Protein AF-K2KV65-F1 (afdb_monomer)

InterPro domains:
  IPR021907 Protein of unknown function DUF3519 [PF12033] (73-184)

Nearest PDB structures (foldseek):
  3akn-assembly1_A  TM=7.491E-01  e=4.576E+00  Rattus norvegicus
  5w5y-assembly1_O  TM=6.750E-01  e=2.952E+00  Saccharomyces cerevisiae S288C
  1dc9-assembly1_A  TM=7.360E-01  e=5.521E+00  Rattus norvegicus
  5w66-assembly1_O  TM=6.631E-01  e=3.562E+00  Saccharomyces cerevisiae S288C
  8th5-assembly5_J-2  TM=5.566E-01  e=2.605E+00  Homo sapiens

Mean predicted aligned error: 14.41 Å

Foldseek 3Di:
DDKAFDEPVVLVVCVPVQAPCSVGAIEDEDPVQVVVACQDAAPPHPLVVVPFHHDDPVNVVCVSVQQNPFPDKFWAQEQVRFIKIWGWHDDDQKIKIWIFTDDSNRYTYTRYIGIDGGDPCPDPVNVLRVQATPPDPHPDHDYHPDPPSDDPDPDDDDDDDDPDPPDDDDDDDDDDDDDDPDDPVVVVVVVVVVVVVVVVVVVD

Organism: NCBI:txid1145115

Structure (mmCIF, N/CA/C/O backbone):
data_AF-K2KV65-F1
#
_entry.id   AF-K2KV65-F1
#
loop_
_atom_site.group_PDB
_atom_site.id
_atom_site.type_symbol
_atom_site.label_atom_id
_atom_site.label_alt_id
_atom_site.label_comp_id
_atom_site.label_asym_id
_atom_site.label_entity_id
_atom_site.label_seq_id
_atom_site.pdbx_PDB_ins_code
_atom_site.Cartn_x
_atom_site.Cartn_y
_atom_site.Cartn_z
_atom_site.occupancy
_atom_site.B_iso_or_equiv
_atom_site.auth_seq_id
_atom_site.auth_comp_id
_atom_site.auth_asym_id
_atom_site.auth_atom_id
_atom_site.pdbx_PDB_model_num
ATOM 1 N N . MET A 1 1 ? 10.061 -12.958 5.416 1.00 85.06 1 MET A N 1
ATOM 2 C CA . MET A 1 1 ? 9.774 -12.205 4.180 1.00 85.06 1 MET A CA 1
ATOM 3 C C . MET A 1 1 ? 8.998 -13.120 3.256 1.00 85.06 1 MET A C 1
ATOM 5 O O . MET A 1 1 ? 9.444 -14.241 3.043 1.00 85.06 1 MET A O 1
ATOM 9 N N . ILE A 1 2 ? 7.843 -12.671 2.780 1.00 92.75 2 ILE A N 1
ATOM 10 C CA . ILE A 1 2 ? 7.021 -13.351 1.775 1.00 92.75 2 ILE A CA 1
ATOM 11 C C . ILE A 1 2 ? 7.313 -12.696 0.423 1.00 92.75 2 ILE A C 1
ATOM 13 O O . ILE A 1 2 ? 7.540 -11.486 0.364 1.00 92.75 2 ILE A O 1
ATOM 17 N N . ILE A 1 3 ? 7.360 -13.498 -0.640 1.00 93.25 3 ILE A N 1
ATOM 18 C CA . ILE A 1 3 ? 7.612 -13.040 -2.007 1.00 93.25 3 ILE A CA 1
ATOM 19 C C . ILE A 1 3 ? 6.570 -13.665 -2.925 1.00 93.25 3 ILE A C 1
ATOM 21 O O . ILE A 1 3 ? 6.384 -14.880 -2.918 1.00 93.25 3 ILE A O 1
ATOM 25 N N . GLU A 1 4 ? 5.948 -12.837 -3.753 1.00 92.62 4 GLU A N 1
ATOM 26 C CA . GLU A 1 4 ? 4.955 -13.239 -4.745 1.00 92.62 4 GLU A CA 1
ATOM 27 C C . GLU A 1 4 ? 5.231 -12.563 -6.091 1.00 92.62 4 GLU A C 1
ATOM 29 O O . GLU A 1 4 ? 6.034 -11.635 -6.189 1.00 92.62 4 GLU A O 1
ATOM 34 N N . LYS A 1 5 ? 4.569 -13.014 -7.159 1.00 93.31 5 LYS A N 1
ATOM 35 C CA . LYS A 1 5 ? 4.662 -12.351 -8.466 1.00 93.31 5 LYS A CA 1
ATOM 36 C C . LYS A 1 5 ? 3.814 -11.073 -8.473 1.00 93.31 5 LYS A C 1
ATOM 38 O O . LYS A 1 5 ? 2.701 -11.063 -7.940 1.00 93.31 5 LYS A O 1
ATOM 43 N N . ALA A 1 6 ? 4.316 -10.010 -9.104 1.00 92.31 6 ALA A N 1
ATOM 44 C CA . ALA A 1 6 ? 3.504 -8.826 -9.379 1.00 92.31 6 ALA A CA 1
ATOM 45 C C . ALA A 1 6 ? 2.298 -9.183 -10.269 1.00 92.31 6 ALA A C 1
ATOM 47 O O . ALA A 1 6 ? 2.351 -10.090 -11.103 1.00 92.31 6 ALA A O 1
ATOM 48 N N . SER A 1 7 ? 1.189 -8.482 -10.068 1.00 88.31 7 SER A N 1
ATOM 49 C CA . SER A 1 7 ? -0.063 -8.706 -10.785 1.00 88.31 7 SER A CA 1
ATOM 50 C C . SER A 1 7 ? -0.057 -8.042 -12.154 1.00 88.31 7 SER A C 1
ATOM 52 O O . SER A 1 7 ? 0.640 -7.055 -12.365 1.00 88.31 7 SER A O 1
ATOM 54 N N . HIS A 1 8 ? -0.888 -8.532 -13.076 1.00 86.50 8 HIS A N 1
ATOM 55 C CA . HIS A 1 8 ? -1.000 -7.945 -14.416 1.00 86.50 8 HIS A CA 1
ATOM 56 C C . HIS A 1 8 ? -1.343 -6.445 -14.381 1.00 86.50 8 HIS A C 1
ATOM 58 O O . HIS A 1 8 ? -0.712 -5.675 -15.096 1.00 86.50 8 HIS A O 1
ATOM 64 N N . LYS A 1 9 ? -2.242 -6.015 -13.480 1.00 86.12 9 LYS A N 1
ATOM 65 C CA . LYS A 1 9 ? -2.578 -4.590 -13.296 1.00 86.12 9 LYS A CA 1
ATOM 66 C C . LYS A 1 9 ? -1.379 -3.740 -12.871 1.00 86.12 9 LYS A C 1
ATOM 68 O O . LYS A 1 9 ? -1.264 -2.592 -13.279 1.00 86.12 9 LYS A O 1
ATOM 73 N N . GLU A 1 10 ? -0.497 -4.282 -12.033 1.00 89.19 10 GLU A N 1
ATOM 74 C CA . GLU A 1 10 ? 0.736 -3.582 -11.660 1.00 89.19 10 GLU A CA 1
ATOM 75 C C . GLU A 1 10 ? 1.703 -3.531 -12.842 1.00 89.19 10 GLU A C 1
ATOM 77 O O . GLU A 1 10 ? 2.277 -2.481 -13.103 1.00 89.19 10 GLU A O 1
ATOM 82 N N . LEU A 1 11 ? 1.860 -4.631 -13.585 1.00 87.69 11 LEU A N 1
ATOM 83 C CA . LEU A 1 11 ? 2.777 -4.700 -14.727 1.00 87.69 11 LEU A CA 1
ATOM 84 C C . LEU A 1 11 ? 2.441 -3.664 -15.813 1.00 87.69 11 LEU A C 1
ATOM 86 O O . LEU A 1 11 ? 3.356 -3.039 -16.343 1.00 87.69 11 LEU A O 1
ATOM 90 N N . GLU A 1 12 ? 1.156 -3.428 -16.094 1.00 85.19 12 GLU A N 1
ATOM 91 C CA . GLU A 1 12 ? 0.704 -2.404 -17.052 1.00 85.19 12 GLU A CA 1
ATOM 92 C C . GLU A 1 12 ? 1.188 -0.991 -16.686 1.00 85.19 12 GLU A C 1
ATOM 94 O O . GLU A 1 12 ? 1.558 -0.210 -17.559 1.00 85.19 12 GLU A O 1
ATOM 99 N N . LEU A 1 13 ? 1.249 -0.671 -15.390 1.00 83.69 13 LEU A N 1
ATOM 100 C CA . LEU A 1 13 ? 1.693 0.634 -14.883 1.00 83.69 13 LEU A CA 1
ATOM 101 C C . LEU A 1 13 ? 3.217 0.777 -14.799 1.00 83.69 13 LEU A C 1
ATOM 103 O O . LEU A 1 13 ? 3.734 1.872 -14.567 1.00 83.69 13 LEU A O 1
ATOM 107 N N . LEU A 1 14 ? 3.934 -0.334 -14.940 1.00 85.38 14 LEU A N 1
ATOM 108 C CA . LEU A 1 14 ? 5.361 -0.451 -14.667 1.00 85.38 14 LEU A CA 1
ATOM 109 C C . LEU A 1 14 ? 6.210 -0.627 -15.930 1.00 85.38 14 LEU A C 1
ATOM 111 O O . LEU A 1 14 ? 7.425 -0.793 -15.812 1.00 85.38 14 LEU A O 1
ATOM 115 N N . ALA A 1 15 ? 5.603 -0.555 -17.120 1.00 80.81 15 ALA A N 1
ATOM 116 C CA . ALA A 1 15 ? 6.302 -0.692 -18.399 1.00 80.81 15 ALA A CA 1
ATOM 117 C C . ALA A 1 15 ? 7.534 0.233 -18.501 1.00 80.81 15 ALA A C 1
ATOM 119 O O . ALA A 1 15 ? 8.606 -0.212 -18.905 1.00 80.81 15 ALA A O 1
ATOM 120 N N . ASP A 1 16 ? 7.412 1.470 -18.005 1.00 81.88 16 ASP A N 1
ATOM 121 C CA . ASP A 1 16 ? 8.469 2.493 -18.029 1.00 81.88 16 ASP A CA 1
ATOM 122 C C . ASP A 1 16 ? 9.158 2.695 -16.660 1.00 81.88 16 ASP A C 1
ATOM 124 O O . ASP A 1 16 ? 9.670 3.774 -16.346 1.00 81.88 16 ASP A O 1
ATOM 128 N N . ALA A 1 17 ? 9.135 1.683 -15.783 1.00 81.75 17 ALA A N 1
ATOM 129 C CA . ALA A 1 17 ? 9.751 1.742 -14.448 1.00 81.75 17 ALA A CA 1
ATOM 130 C C . ALA A 1 17 ? 11.242 1.341 -14.422 1.00 81.75 17 ALA A C 1
ATOM 132 O O . ALA A 1 17 ? 11.859 1.283 -13.357 1.00 81.75 17 ALA A O 1
ATOM 133 N N . ASN A 1 18 ? 11.847 1.089 -15.590 1.00 85.25 18 ASN A N 1
ATOM 134 C CA . ASN A 1 18 ? 13.275 0.788 -15.777 1.00 85.25 18 ASN A CA 1
ATOM 135 C C . ASN A 1 18 ? 13.809 -0.313 -14.842 1.00 85.25 18 ASN A C 1
ATOM 137 O O . ASN A 1 18 ? 14.893 -0.207 -14.258 1.00 85.25 18 ASN A O 1
ATOM 141 N N . PHE A 1 19 ? 13.026 -1.377 -14.693 1.00 87.00 19 PHE A N 1
ATOM 142 C CA . PHE A 1 19 ? 13.421 -2.581 -13.977 1.00 87.00 19 PHE A CA 1
ATOM 143 C C . PHE A 1 19 ? 14.579 -3.301 -14.676 1.00 87.00 19 PHE A C 1
ATOM 145 O O . PHE A 1 19 ? 14.670 -3.318 -15.901 1.00 87.00 19 PHE A O 1
ATOM 152 N N . LYS A 1 20 ? 15.458 -3.939 -13.894 1.00 84.31 20 LYS A N 1
ATOM 153 C CA . LYS A 1 20 ? 16.572 -4.739 -14.429 1.00 84.31 20 LYS A CA 1
ATOM 154 C C . LYS A 1 20 ? 16.086 -5.941 -15.260 1.00 84.31 20 LYS A C 1
ATOM 156 O O . LYS A 1 20 ? 16.738 -6.308 -16.229 1.00 84.31 20 LYS A O 1
ATOM 161 N N . HIS A 1 21 ? 14.978 -6.551 -14.840 1.00 85.81 21 HIS A N 1
ATOM 162 C CA . HIS A 1 21 ? 14.301 -7.694 -15.460 1.00 85.81 21 HIS A CA 1
ATOM 163 C C . HIS A 1 21 ? 12.778 -7.458 -15.385 1.00 85.81 21 HIS A C 1
ATOM 165 O O . HIS A 1 21 ? 12.134 -7.934 -14.442 1.00 85.81 21 HIS A O 1
ATOM 171 N N . PRO A 1 22 ? 12.202 -6.658 -16.303 1.00 83.69 22 PRO A N 1
ATOM 172 C CA . PRO A 1 22 ? 10.787 -6.270 -16.266 1.00 83.69 22 PRO A CA 1
ATOM 173 C C . PRO A 1 22 ? 9.819 -7.459 -16.387 1.00 83.69 22 PRO A C 1
ATOM 175 O O . PRO A 1 22 ? 8.675 -7.378 -15.951 1.00 83.69 22 PRO A O 1
ATOM 178 N N . GLU A 1 23 ? 10.277 -8.593 -16.912 1.00 84.94 23 GLU A N 1
ATOM 179 C CA . GLU A 1 23 ? 9.512 -9.834 -17.018 1.00 84.94 23 GLU A CA 1
ATOM 180 C C . GLU A 1 23 ? 9.366 -10.590 -15.681 1.00 84.94 23 GLU A C 1
ATOM 182 O O . GLU A 1 23 ? 8.496 -11.452 -15.543 1.00 84.94 23 GLU A O 1
ATOM 187 N N . ASN A 1 24 ? 10.188 -10.246 -14.680 1.00 89.12 24 ASN A N 1
ATOM 188 C CA . ASN A 1 24 ? 10.322 -10.959 -13.406 1.00 89.12 24 ASN A CA 1
ATOM 189 C C . ASN A 1 24 ? 10.197 -10.022 -12.191 1.00 89.12 24 ASN A C 1
ATOM 191 O O . ASN A 1 24 ? 11.023 -10.051 -11.274 1.00 89.12 24 ASN A O 1
ATOM 195 N N . ILE A 1 25 ? 9.158 -9.186 -12.174 1.00 93.38 25 ILE A N 1
ATOM 196 C CA . ILE A 1 25 ? 8.866 -8.295 -11.045 1.00 93.38 25 ILE A CA 1
ATOM 197 C C . ILE A 1 25 ? 8.167 -9.081 -9.926 1.00 93.38 25 ILE A C 1
ATOM 199 O O . ILE A 1 25 ? 7.157 -9.761 -10.145 1.00 93.38 25 ILE A O 1
ATOM 203 N N . ARG A 1 26 ? 8.703 -8.974 -8.708 1.00 95.25 26 ARG A N 1
ATOM 204 C CA . ARG A 1 26 ? 8.179 -9.616 -7.496 1.00 95.25 26 ARG A CA 1
ATOM 205 C C . ARG A 1 26 ? 7.597 -8.589 -6.534 1.00 95.25 26 ARG A C 1
ATOM 207 O O . ARG A 1 26 ? 8.178 -7.527 -6.355 1.00 95.25 26 ARG A O 1
ATOM 214 N N . ALA A 1 27 ? 6.497 -8.921 -5.879 1.00 95.88 27 ALA A N 1
ATOM 215 C CA . ALA A 1 27 ? 6.014 -8.202 -4.711 1.00 95.88 27 ALA A CA 1
ATOM 216 C C . ALA A 1 27 ? 6.605 -8.839 -3.448 1.00 95.88 27 ALA A C 1
ATOM 218 O O . ALA A 1 27 ? 6.695 -10.066 -3.365 1.00 95.88 27 ALA A O 1
ATOM 219 N N . SER A 1 28 ? 7.020 -8.029 -2.478 1.00 96.62 28 SER A N 1
ATOM 220 C CA . SER A 1 28 ? 7.578 -8.511 -1.216 1.00 96.62 28 SER A CA 1
ATOM 221 C C . SER A 1 28 ? 6.871 -7.912 -0.005 1.00 96.62 28 SER A C 1
ATOM 223 O O . SER A 1 28 ? 6.451 -6.754 0.007 1.00 96.62 28 SER A O 1
ATOM 225 N N . LEU A 1 29 ? 6.742 -8.747 1.024 1.00 96.88 29 LEU A N 1
ATOM 226 C CA . LEU A 1 29 ? 6.236 -8.395 2.342 1.00 96.88 29 LEU A CA 1
ATOM 227 C C . LEU A 1 29 ? 7.282 -8.800 3.380 1.00 96.88 29 LEU A C 1
ATOM 229 O O . LEU A 1 29 ? 7.534 -9.991 3.610 1.00 96.88 29 LEU A O 1
ATOM 233 N N . ASP A 1 30 ? 7.916 -7.813 4.000 1.00 95.19 30 ASP A N 1
ATOM 234 C CA . ASP A 1 30 ? 8.906 -8.021 5.048 1.00 95.19 30 ASP A CA 1
ATOM 235 C C . ASP A 1 30 ? 8.344 -7.730 6.449 1.00 95.19 30 ASP A C 1
ATOM 237 O O . ASP A 1 30 ? 7.216 -7.276 6.639 1.00 95.19 30 ASP A O 1
ATOM 241 N N . HIS A 1 31 ? 9.139 -8.082 7.456 1.00 96.12 31 HIS A N 1
ATOM 242 C CA . HIS A 1 31 ? 8.774 -7.894 8.854 1.00 96.12 31 HIS A CA 1
ATOM 243 C C . HIS A 1 31 ? 8.723 -6.415 9.265 1.00 96.12 31 HIS A C 1
ATOM 245 O O . HIS A 1 31 ? 7.917 -6.062 10.127 1.00 96.12 31 HIS A O 1
ATOM 251 N N . ASP A 1 32 ? 9.527 -5.557 8.634 1.00 95.81 32 ASP A N 1
ATOM 252 C CA . ASP A 1 32 ? 9.583 -4.125 8.925 1.00 95.81 32 ASP A CA 1
ATOM 253 C C . ASP A 1 32 ? 8.302 -3.420 8.469 1.00 95.81 32 ASP A C 1
ATOM 255 O O . ASP A 1 32 ? 7.742 -2.610 9.210 1.00 95.81 32 ASP A O 1
ATOM 259 N N . ALA A 1 33 ? 7.775 -3.785 7.300 1.00 95.56 33 ALA A N 1
ATOM 260 C CA . ALA A 1 33 ? 6.495 -3.321 6.784 1.00 95.56 33 ALA A CA 1
ATOM 261 C C . ALA A 1 33 ? 5.341 -3.747 7.697 1.00 95.56 33 ALA A C 1
ATOM 263 O O . ALA A 1 33 ? 4.511 -2.920 8.075 1.00 95.56 33 ALA A O 1
ATOM 264 N N . ILE A 1 34 ? 5.312 -5.016 8.123 1.00 97.19 34 ILE A N 1
ATOM 265 C CA . ILE A 1 34 ? 4.300 -5.518 9.067 1.00 97.19 34 ILE A CA 1
ATOM 266 C C . ILE A 1 34 ? 4.369 -4.729 10.381 1.00 97.19 34 ILE A C 1
ATOM 268 O O . ILE A 1 34 ? 3.347 -4.240 10.866 1.00 97.19 34 ILE A O 1
ATOM 272 N N . ALA A 1 35 ? 5.567 -4.556 10.943 1.00 97.75 35 ALA A N 1
ATOM 273 C CA . ALA A 1 35 ? 5.766 -3.802 12.174 1.00 97.75 35 ALA A CA 1
ATOM 274 C C . ALA A 1 35 ? 5.346 -2.333 12.019 1.00 97.75 35 ALA A C 1
ATOM 276 O O . ALA A 1 35 ? 4.684 -1.789 12.905 1.00 97.75 35 ALA A O 1
ATOM 277 N N . HIS A 1 36 ? 5.678 -1.696 10.893 1.00 97.00 36 HIS A N 1
ATOM 278 C CA . HIS A 1 36 ? 5.272 -0.330 10.578 1.00 97.00 36 HIS A CA 1
ATOM 279 C C . HIS A 1 36 ? 3.748 -0.193 10.539 1.00 97.00 36 HIS A C 1
ATOM 281 O O . HIS A 1 36 ? 3.186 0.654 11.241 1.00 97.00 36 HIS A O 1
ATOM 287 N N . ILE A 1 37 ? 3.080 -1.055 9.770 1.00 97.69 37 ILE A N 1
ATOM 288 C CA . ILE A 1 37 ? 1.626 -1.055 9.602 1.00 97.69 37 ILE A CA 1
ATOM 289 C C . ILE A 1 37 ? 0.940 -1.252 10.950 1.00 97.69 37 ILE A C 1
ATOM 291 O O . ILE A 1 37 ? 0.084 -0.457 11.322 1.00 97.69 37 ILE A O 1
ATOM 295 N N . LEU A 1 38 ? 1.346 -2.250 11.735 1.00 97.88 38 LEU A N 1
ATOM 296 C CA . LEU A 1 38 ? 0.722 -2.518 13.032 1.00 97.88 38 LEU A CA 1
ATOM 297 C C . LEU A 1 38 ? 0.990 -1.406 14.051 1.00 97.88 38 LEU A C 1
ATOM 299 O O . LEU A 1 38 ? 0.102 -1.049 14.824 1.00 97.88 38 LEU A O 1
ATOM 303 N N . LYS A 1 39 ? 2.186 -0.808 14.035 1.00 97.38 39 LYS A N 1
ATOM 304 C CA . LYS A 1 39 ? 2.535 0.311 14.920 1.00 97.38 39 LYS A CA 1
ATOM 305 C C . LYS A 1 39 ? 1.709 1.563 14.625 1.00 97.38 39 LYS A C 1
ATOM 307 O O . LYS A 1 39 ? 1.392 2.307 15.553 1.00 97.38 39 LYS A O 1
ATOM 312 N N . ARG A 1 40 ? 1.397 1.831 13.353 1.00 95.81 40 ARG A N 1
ATOM 313 C CA . ARG A 1 40 ? 0.717 3.063 12.915 1.00 95.81 40 ARG A CA 1
ATOM 314 C C . ARG A 1 40 ? -0.789 2.882 12.782 1.00 95.81 40 ARG A C 1
ATOM 316 O O . ARG A 1 40 ? -1.529 3.722 13.274 1.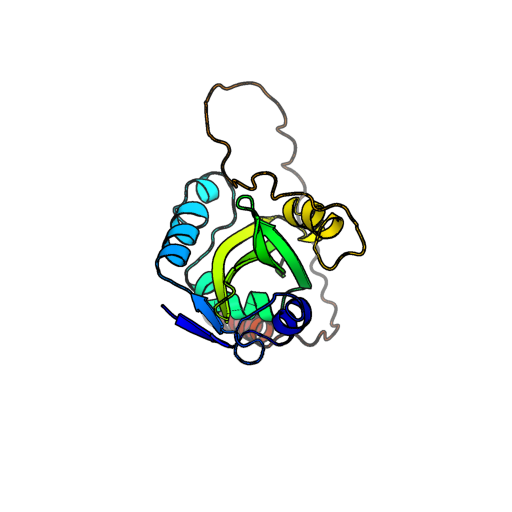00 95.81 40 ARG A O 1
ATOM 323 N N . HIS A 1 41 ? -1.234 1.759 12.239 1.00 97.12 41 HIS A N 1
ATOM 324 C CA . HIS A 1 41 ? -2.624 1.503 11.859 1.00 97.12 41 HIS A CA 1
ATOM 325 C C . HIS A 1 41 ? -3.207 0.237 12.501 1.00 97.12 41 HIS A C 1
ATOM 327 O O . HIS A 1 41 ? -4.372 -0.065 12.284 1.00 97.12 41 HIS A O 1
ATOM 333 N N . GLY A 1 42 ? -2.436 -0.521 13.287 1.00 97.50 42 GLY A N 1
ATOM 334 C CA . GLY A 1 42 ? -2.936 -1.710 13.980 1.00 97.50 42 GLY A CA 1
ATOM 335 C C . GLY A 1 42 ? -3.947 -1.390 15.083 1.00 97.50 42 GLY A C 1
ATOM 336 O O . GLY A 1 42 ? -3.982 -0.276 15.593 1.00 97.50 42 GLY A O 1
ATOM 337 N N . VAL A 1 43 ? -4.714 -2.392 15.525 1.00 96.62 43 VAL A N 1
ATOM 338 C CA . VAL A 1 43 ? -5.766 -2.262 16.566 1.00 96.62 43 VAL A CA 1
ATOM 339 C C . VAL A 1 43 ? -5.338 -1.516 17.841 1.00 96.62 43 VAL A C 1
ATOM 341 O O . VAL A 1 43 ? -6.158 -0.863 18.476 1.00 96.62 43 VAL A O 1
ATOM 344 N N . ASN A 1 44 ? -4.053 -1.581 18.202 1.00 95.75 44 ASN A N 1
ATOM 345 C CA . ASN A 1 44 ? -3.498 -0.953 19.405 1.00 95.75 44 ASN A CA 1
ATOM 346 C C . ASN A 1 44 ? -2.765 0.374 19.131 1.00 95.75 44 ASN A C 1
ATOM 348 O O . ASN A 1 44 ? -2.169 0.945 20.053 1.00 95.75 44 ASN A O 1
ATOM 352 N N . SER A 1 45 ? -2.756 0.850 17.885 1.00 96.31 45 SER A N 1
ATOM 353 C CA . SER A 1 45 ? -2.007 2.037 17.485 1.00 96.31 45 SER A CA 1
ATOM 354 C C . SER A 1 45 ? -2.607 3.318 18.059 1.00 96.31 45 SER A C 1
ATOM 356 O O . SER A 1 45 ? -3.786 3.398 18.409 1.00 96.31 45 SER A O 1
ATOM 358 N N . VAL A 1 46 ? -1.778 4.359 18.141 1.00 94.56 46 VAL A N 1
ATOM 359 C CA . VAL A 1 46 ? -2.237 5.693 18.552 1.00 94.56 46 VAL A CA 1
ATOM 360 C C . VAL A 1 46 ? -3.250 6.255 17.555 1.00 94.56 46 VAL A C 1
ATOM 362 O O . VAL A 1 46 ? -4.214 6.886 17.969 1.00 94.56 46 VAL A O 1
ATOM 365 N N . ASN A 1 47 ? -3.088 5.990 16.259 1.00 92.62 47 ASN A N 1
ATOM 366 C CA . ASN A 1 47 ? -4.016 6.510 15.263 1.00 92.62 47 ASN A CA 1
ATOM 367 C C . ASN A 1 47 ? -5.411 5.894 15.384 1.00 92.62 47 ASN A C 1
ATOM 369 O O . ASN A 1 47 ? -6.404 6.605 15.266 1.00 92.62 47 ASN A O 1
ATOM 373 N N . VAL A 1 48 ? -5.494 4.590 15.663 1.00 94.06 48 VAL A N 1
ATOM 374 C CA . VAL A 1 48 ? -6.780 3.915 15.880 1.00 94.06 48 VAL A CA 1
ATOM 375 C C . VAL A 1 48 ? -7.456 4.458 17.137 1.00 94.06 48 VAL A C 1
ATOM 377 O O . VAL A 1 48 ? -8.650 4.741 17.121 1.00 94.06 48 VAL A O 1
ATOM 380 N N . LYS A 1 49 ? -6.684 4.734 18.197 1.00 94.75 49 LYS A N 1
ATOM 381 C CA . LYS A 1 49 ? -7.194 5.447 19.385 1.00 94.75 49 LYS A CA 1
ATOM 382 C C . LYS A 1 49 ? -7.706 6.857 19.063 1.00 94.75 49 LYS A C 1
ATOM 384 O O . LYS A 1 49 ? -8.566 7.356 19.778 1.00 94.75 49 LYS A O 1
ATOM 389 N N . ASN A 1 50 ? -7.210 7.467 17.987 1.00 93.75 50 ASN A N 1
ATOM 390 C CA . ASN A 1 50 ? -7.628 8.778 17.493 1.00 93.75 50 ASN A CA 1
ATOM 391 C C . ASN A 1 50 ? -8.715 8.704 16.398 1.00 93.75 50 ASN A C 1
ATOM 393 O O . ASN A 1 50 ? -9.032 9.730 15.801 1.00 93.75 50 ASN A O 1
ATOM 397 N N . GLY A 1 51 ? -9.294 7.526 16.132 1.00 90.69 51 GLY A N 1
ATOM 398 C CA . GLY A 1 51 ? -10.440 7.363 15.231 1.00 90.69 51 GLY A CA 1
ATOM 399 C C . GLY A 1 51 ? -10.132 6.824 13.829 1.00 90.69 51 GLY A C 1
ATOM 400 O O . GLY A 1 51 ? -11.041 6.776 12.999 1.00 90.69 51 GLY A O 1
ATOM 401 N N . GLU A 1 52 ? -8.897 6.397 13.535 1.00 92.38 52 GLU A N 1
ATOM 402 C CA . GLU A 1 52 ? -8.631 5.615 12.316 1.00 92.38 52 GLU A CA 1
ATOM 403 C C . GLU A 1 52 ? -9.242 4.206 12.404 1.00 92.38 52 GLU A C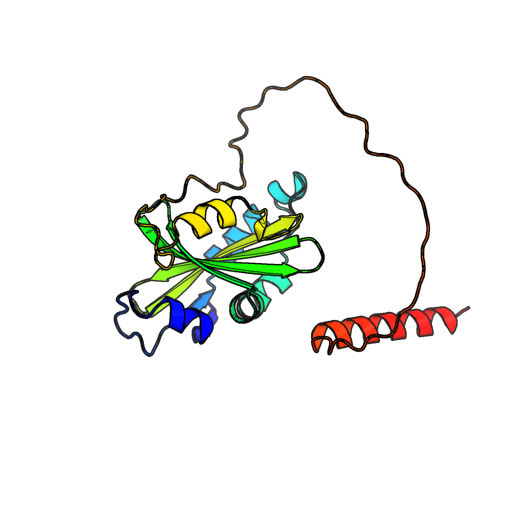 1
ATOM 405 O O . GLU A 1 52 ? -9.331 3.604 13.476 1.00 92.38 52 GLU A O 1
ATOM 410 N N . ILE A 1 53 ? -9.618 3.644 11.251 1.00 94.88 53 ILE A N 1
ATOM 411 C CA . ILE A 1 53 ? -10.055 2.247 11.172 1.00 94.88 53 ILE A CA 1
ATOM 412 C C . ILE A 1 53 ? -8.816 1.344 11.284 1.00 94.88 53 ILE A C 1
ATOM 414 O O . ILE A 1 53 ? -7.850 1.547 10.540 1.00 94.88 53 ILE A O 1
ATOM 418 N N . PRO A 1 54 ? -8.833 0.314 12.147 1.00 97.31 54 PRO A N 1
ATOM 419 C CA . PRO A 1 54 ? -7.683 -0.553 12.323 1.00 97.31 54 PRO A CA 1
ATOM 420 C C . PRO A 1 54 ? -7.406 -1.455 11.116 1.00 97.31 54 PRO A C 1
ATOM 422 O O . PRO A 1 54 ? -8.306 -1.971 10.444 1.00 97.31 54 PRO A O 1
ATOM 425 N N . ILE A 1 55 ? -6.119 -1.711 10.917 1.00 97.94 55 ILE A N 1
ATOM 426 C CA . ILE A 1 55 ? -5.567 -2.791 10.110 1.00 97.94 55 ILE A CA 1
ATOM 427 C C . ILE A 1 55 ? -5.298 -3.994 11.012 1.00 97.94 55 ILE A C 1
ATOM 429 O O . ILE A 1 55 ? -4.687 -3.893 12.077 1.00 97.94 55 ILE A O 1
ATOM 433 N N . THR A 1 56 ? -5.762 -5.155 10.577 1.00 97.44 56 THR A N 1
ATOM 434 C CA . THR A 1 56 ? -5.567 -6.439 11.248 1.00 97.44 56 THR A CA 1
ATOM 435 C C . THR A 1 56 ? -4.509 -7.275 10.530 1.00 97.44 56 THR A C 1
ATOM 437 O O . THR A 1 56 ? -4.106 -6.974 9.407 1.00 97.44 56 THR A O 1
ATOM 440 N N . TYR A 1 57 ? -4.070 -8.370 11.153 1.00 96.88 57 TYR A N 1
ATOM 441 C CA . TYR A 1 57 ? -3.217 -9.348 10.469 1.00 96.88 57 TYR A CA 1
ATOM 442 C C . TYR A 1 57 ? -3.896 -9.960 9.239 1.00 96.88 57 TYR A C 1
ATOM 444 O O . TYR A 1 57 ? -3.213 -10.258 8.265 1.00 96.88 57 TYR A O 1
ATOM 452 N N . GLU A 1 58 ? -5.221 -10.118 9.267 1.00 96.62 58 GLU A N 1
ATOM 453 C CA . GLU A 1 58 ? -5.991 -10.622 8.129 1.00 96.62 58 GLU A CA 1
ATOM 454 C C . GLU A 1 58 ? -5.964 -9.636 6.957 1.00 96.62 58 GLU A C 1
ATOM 456 O O . GLU A 1 58 ? -5.747 -10.043 5.819 1.00 96.62 58 GLU A O 1
ATOM 461 N N . ASP A 1 59 ? -6.097 -8.336 7.222 1.00 97.00 59 ASP A N 1
ATOM 462 C CA . ASP A 1 59 ? -5.955 -7.309 6.186 1.00 97.00 59 ASP A CA 1
ATOM 463 C C . ASP A 1 59 ? -4.561 -7.363 5.538 1.00 97.00 59 ASP A C 1
ATOM 465 O O . ASP A 1 59 ? -4.448 -7.364 4.313 1.00 97.00 59 ASP A O 1
ATOM 469 N N . ILE A 1 60 ? -3.503 -7.463 6.356 1.00 96.88 60 ILE A N 1
ATOM 470 C CA . ILE A 1 60 ? -2.113 -7.552 5.881 1.00 96.88 60 ILE A CA 1
ATOM 471 C C . ILE A 1 60 ? -1.904 -8.827 5.064 1.00 96.88 60 ILE A C 1
ATOM 473 O O . ILE A 1 60 ? -1.310 -8.768 3.994 1.00 96.88 60 ILE A O 1
ATOM 477 N N . ALA A 1 61 ? -2.405 -9.974 5.528 1.00 95.81 61 ALA A N 1
ATOM 478 C CA . ALA A 1 61 ? -2.306 -11.235 4.795 1.00 95.81 61 ALA A CA 1
ATOM 479 C C . ALA A 1 61 ? -3.024 -11.172 3.435 1.00 95.81 61 ALA A C 1
ATOM 481 O O . ALA A 1 61 ? -2.580 -11.787 2.470 1.00 95.81 61 ALA A O 1
ATOM 482 N N . ASN A 1 62 ? -4.092 -10.378 3.337 1.00 96.12 62 ASN A N 1
ATOM 483 C CA . ASN A 1 62 ? -4.883 -10.204 2.123 1.00 96.12 62 ASN A CA 1
ATOM 484 C C . ASN A 1 62 ? -4.453 -9.002 1.260 1.00 96.12 62 ASN A C 1
ATOM 486 O O . ASN A 1 62 ? -5.136 -8.680 0.284 1.00 96.12 62 ASN A O 1
ATOM 490 N N . TYR A 1 63 ? -3.329 -8.336 1.548 1.00 96.62 63 TYR A N 1
ATOM 491 C CA . TYR A 1 63 ? -2.948 -7.108 0.833 1.00 96.62 63 TYR A CA 1
ATOM 492 C C . TYR A 1 63 ? -2.811 -7.309 -0.687 1.00 96.62 63 TYR A C 1
ATOM 494 O O . TYR A 1 63 ? -3.193 -6.436 -1.465 1.00 96.62 63 TYR A O 1
ATOM 502 N N . ARG A 1 64 ? -2.339 -8.479 -1.141 1.00 95.25 64 ARG A N 1
ATOM 503 C CA . ARG A 1 64 ? -2.257 -8.806 -2.574 1.00 95.25 64 ARG A CA 1
ATOM 504 C C . AR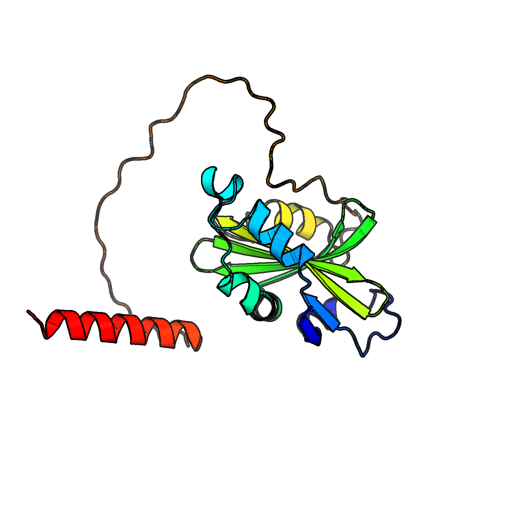G A 1 64 ? -3.628 -8.882 -3.230 1.00 95.25 64 ARG A C 1
ATOM 506 O O . ARG A 1 64 ? -3.788 -8.393 -4.344 1.00 95.25 64 ARG A O 1
ATOM 513 N N . TYR A 1 65 ? -4.633 -9.425 -2.539 1.00 94.94 65 TYR A N 1
ATOM 514 C CA . TYR A 1 65 ? -6.011 -9.409 -3.032 1.00 94.94 65 TYR A CA 1
ATOM 515 C C . TYR A 1 65 ? -6.509 -7.972 -3.210 1.00 94.94 65 TYR A C 1
ATOM 517 O O . TYR A 1 65 ? -7.104 -7.658 -4.242 1.00 94.94 65 TYR A O 1
ATOM 525 N N . ILE A 1 66 ? -6.221 -7.093 -2.247 1.00 94.94 66 ILE A N 1
ATOM 526 C CA . ILE A 1 66 ? -6.573 -5.671 -2.321 1.00 94.94 66 ILE A CA 1
ATOM 527 C C . ILE A 1 66 ? -5.931 -5.011 -3.542 1.00 94.94 66 ILE A C 1
ATOM 529 O O . ILE A 1 66 ? -6.635 -4.360 -4.310 1.00 94.94 66 ILE A O 1
ATOM 533 N N . VAL A 1 67 ? -4.631 -5.221 -3.766 1.00 95.06 67 VAL A N 1
ATOM 534 C CA . VAL A 1 67 ? -3.909 -4.652 -4.915 1.00 95.06 67 VAL A CA 1
ATOM 535 C C . VAL A 1 67 ? -4.456 -5.188 -6.242 1.00 95.06 67 VAL A C 1
ATOM 537 O O . VAL A 1 67 ? -4.793 -4.408 -7.131 1.00 95.06 67 VAL A O 1
ATOM 540 N N . ASN A 1 68 ? -4.634 -6.504 -6.369 1.00 93.31 68 ASN A N 1
ATOM 541 C CA . ASN A 1 68 ? -5.120 -7.139 -7.602 1.00 93.31 68 ASN A CA 1
ATOM 542 C C . ASN A 1 68 ? -6.540 -6.681 -7.971 1.00 93.31 68 ASN A C 1
ATOM 544 O O . ASN A 1 68 ? -6.892 -6.549 -9.147 1.00 93.31 68 ASN A O 1
ATOM 548 N N . ASN A 1 69 ? -7.365 -6.411 -6.962 1.00 93.88 69 ASN A N 1
ATOM 549 C CA . ASN A 1 69 ? -8.755 -6.011 -7.136 1.00 93.88 69 ASN A CA 1
ATOM 550 C C . ASN A 1 69 ? -8.977 -4.513 -6.934 1.00 93.88 69 ASN A C 1
ATOM 552 O O . ASN A 1 69 ? -10.131 -4.096 -6.864 1.00 93.88 69 ASN A O 1
ATOM 556 N N . ALA A 1 70 ? -7.911 -3.713 -6.863 1.00 94.69 70 ALA A N 1
ATOM 557 C CA . ALA A 1 70 ? -8.001 -2.278 -6.645 1.00 94.69 70 ALA A CA 1
ATOM 558 C C . ALA A 1 70 ? -8.859 -1.595 -7.719 1.00 94.69 70 ALA A C 1
ATOM 560 O O . ALA A 1 70 ? -8.833 -1.980 -8.897 1.00 94.69 70 ALA A O 1
ATOM 561 N N . ASP A 1 71 ? -9.604 -0.582 -7.280 1.00 94.56 71 ASP A N 1
ATOM 562 C CA . ASP A 1 71 ? -10.476 0.243 -8.120 1.00 94.56 71 ASP A CA 1
ATOM 563 C C . ASP A 1 71 ? -9.683 1.375 -8.791 1.00 94.56 71 ASP A C 1
ATOM 565 O O . ASP A 1 71 ? -10.075 1.882 -9.840 1.00 94.56 71 ASP A O 1
ATOM 569 N N . ALA A 1 72 ? -8.540 1.750 -8.210 1.00 92.25 72 ALA A N 1
ATOM 570 C CA . ALA A 1 72 ? -7.538 2.596 -8.841 1.00 92.25 72 ALA A CA 1
ATOM 571 C C . ALA A 1 72 ? -6.132 2.214 -8.369 1.00 92.25 72 ALA A C 1
ATOM 573 O O . ALA A 1 72 ? -5.931 1.875 -7.203 1.00 92.25 72 ALA A O 1
ATOM 574 N N . ILE A 1 73 ? -5.151 2.313 -9.264 1.00 92.06 73 ILE A N 1
ATOM 575 C CA . ILE A 1 73 ? -3.732 2.189 -8.930 1.00 92.06 73 ILE A CA 1
ATOM 576 C C . ILE A 1 73 ? -3.001 3.339 -9.619 1.00 92.06 73 ILE A C 1
ATOM 578 O O . ILE A 1 73 ? -3.183 3.570 -10.814 1.00 92.06 73 ILE A O 1
ATOM 582 N N . LEU A 1 74 ? -2.205 4.079 -8.854 1.00 90.44 74 LEU A N 1
ATOM 583 C CA . LEU A 1 74 ? -1.461 5.241 -9.331 1.00 90.44 74 LEU A CA 1
ATOM 584 C C . LEU A 1 74 ? 0.035 5.005 -9.132 1.00 90.44 74 LEU A C 1
ATOM 586 O O . LEU A 1 74 ? 0.434 4.509 -8.077 1.00 90.44 74 LEU A O 1
ATOM 590 N N . ARG A 1 75 ? 0.857 5.377 -10.120 1.00 88.75 75 ARG A N 1
ATOM 591 C CA . ARG A 1 75 ? 2.316 5.427 -9.966 1.00 88.75 75 ARG A CA 1
ATOM 592 C C . ARG A 1 75 ? 2.706 6.819 -9.482 1.00 88.75 75 ARG A C 1
ATOM 594 O O . ARG A 1 75 ? 2.353 7.825 -10.099 1.00 88.75 75 ARG A O 1
ATOM 601 N N . THR A 1 76 ? 3.402 6.868 -8.358 1.00 82.06 76 THR A N 1
ATOM 602 C CA . THR A 1 76 ? 3.653 8.078 -7.574 1.00 82.06 76 THR A CA 1
ATOM 603 C C . THR A 1 76 ? 5.142 8.223 -7.289 1.00 82.06 76 THR A C 1
ATOM 605 O O . THR A 1 76 ? 5.923 7.294 -7.502 1.00 82.06 76 THR A O 1
ATOM 608 N N . ILE A 1 77 ? 5.545 9.403 -6.825 1.00 82.00 77 ILE A N 1
ATOM 609 C CA . ILE A 1 77 ? 6.896 9.654 -6.326 1.00 82.00 77 ILE A CA 1
ATOM 610 C C . ILE A 1 77 ? 6.781 10.020 -4.856 1.00 82.00 77 ILE A C 1
ATOM 612 O O . ILE A 1 77 ? 6.060 10.950 -4.492 1.00 82.00 77 ILE A O 1
ATOM 616 N N . ASP A 1 78 ? 7.477 9.264 -4.015 1.00 73.12 78 ASP A N 1
ATOM 617 C CA . ASP A 1 78 ? 7.520 9.489 -2.585 1.00 73.12 78 ASP A CA 1
ATOM 618 C C . ASP A 1 78 ? 8.400 10.695 -2.217 1.00 73.12 78 ASP A C 1
ATOM 620 O O . ASP A 1 78 ? 9.066 11.312 -3.048 1.00 73.12 78 ASP A O 1
ATOM 624 N N . LYS A 1 79 ? 8.404 11.062 -0.934 1.00 71.56 79 LYS A N 1
ATOM 625 C CA . LYS A 1 79 ? 9.145 12.231 -0.433 1.00 71.56 79 LYS A CA 1
ATOM 626 C C . LYS A 1 79 ? 10.671 12.129 -0.577 1.00 71.56 79 LYS A C 1
ATOM 628 O O . LYS A 1 79 ? 11.365 13.099 -0.292 1.00 71.56 79 LYS A O 1
ATOM 633 N N . TYR A 1 80 ? 11.188 10.959 -0.941 1.00 77.38 80 TYR A N 1
ATOM 634 C CA . TYR A 1 80 ? 12.606 10.691 -1.165 1.00 77.38 80 TYR A CA 1
ATOM 635 C C . TYR A 1 80 ? 12.939 10.583 -2.657 1.00 77.38 80 TYR A C 1
ATOM 637 O O . TYR A 1 80 ? 13.958 9.985 -3.006 1.00 77.38 80 TYR A O 1
ATOM 645 N N . ASP A 1 81 ? 12.065 11.108 -3.521 1.00 80.19 81 ASP A N 1
ATOM 646 C CA . ASP A 1 81 ? 12.152 11.008 -4.978 1.00 80.19 81 ASP A CA 1
ATOM 647 C C . ASP A 1 81 ? 12.216 9.549 -5.468 1.00 80.19 81 ASP A C 1
ATOM 649 O O . ASP A 1 81 ? 12.776 9.243 -6.525 1.00 80.19 81 ASP A O 1
ATOM 653 N N . LYS A 1 82 ? 11.647 8.618 -4.687 1.00 84.75 82 LYS A N 1
ATOM 654 C CA . LYS A 1 82 ? 11.551 7.206 -5.056 1.00 84.75 82 LYS A CA 1
ATOM 655 C C . LYS A 1 82 ? 10.170 6.911 -5.586 1.00 84.75 82 LYS A 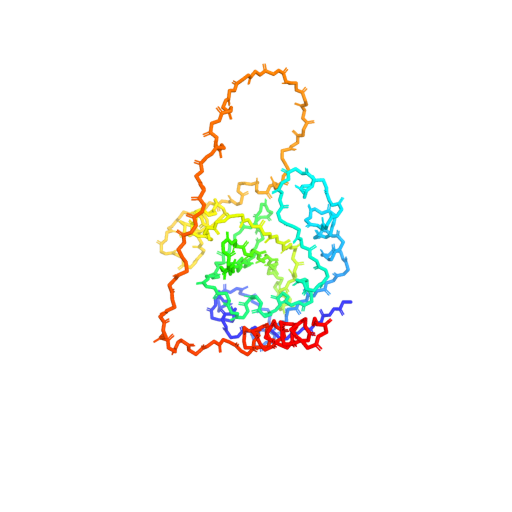C 1
ATOM 657 O O . LYS A 1 82 ? 9.163 7.296 -5.004 1.00 84.75 82 LYS A O 1
ATOM 662 N N . GLU A 1 83 ? 10.128 6.176 -6.680 1.00 89.38 83 GLU A N 1
ATOM 663 C CA . GLU A 1 83 ? 8.863 5.763 -7.253 1.00 89.38 83 GLU A CA 1
ATOM 664 C C . GLU A 1 83 ? 8.152 4.744 -6.355 1.00 89.38 83 GLU A C 1
ATOM 666 O O . GLU A 1 83 ? 8.771 3.875 -5.732 1.00 89.38 83 GLU A O 1
ATOM 671 N N . ALA A 1 84 ? 6.832 4.838 -6.324 1.00 91.12 84 ALA A N 1
ATOM 672 C CA . ALA A 1 84 ? 5.955 3.909 -5.644 1.00 91.12 84 ALA A CA 1
ATOM 673 C C . ALA A 1 84 ? 4.709 3.654 -6.496 1.00 91.12 84 ALA A C 1
ATOM 675 O O . ALA A 1 84 ? 4.416 4.370 -7.455 1.00 91.12 84 ALA A O 1
ATOM 676 N N . ILE A 1 85 ? 3.965 2.619 -6.130 1.00 91.62 85 ILE A N 1
ATOM 677 C CA . ILE A 1 85 ? 2.587 2.442 -6.571 1.00 91.62 85 ILE A CA 1
ATOM 678 C C . ILE A 1 85 ? 1.665 2.498 -5.362 1.00 91.62 85 ILE A C 1
ATOM 680 O O . ILE A 1 85 ? 1.957 1.919 -4.312 1.00 91.62 85 ILE A O 1
ATOM 684 N N . THR A 1 86 ? 0.540 3.180 -5.524 1.00 92.81 86 THR A N 1
ATOM 685 C CA . THR A 1 86 ? -0.495 3.288 -4.501 1.00 92.81 86 THR A CA 1
ATOM 686 C C . THR A 1 86 ? -1.792 2.726 -5.060 1.00 92.81 86 THR A C 1
ATOM 688 O O . THR A 1 86 ? -2.350 3.259 -6.020 1.00 92.81 86 THR A O 1
ATOM 691 N N . ALA A 1 87 ? -2.251 1.626 -4.472 1.00 94.06 87 ALA A N 1
ATOM 692 C CA . ALA A 1 87 ? -3.501 0.969 -4.813 1.00 94.06 87 ALA A CA 1
ATOM 693 C C . ALA A 1 87 ? -4.609 1.406 -3.849 1.00 94.06 87 ALA A C 1
ATOM 695 O O . ALA A 1 87 ? -4.406 1.458 -2.635 1.00 94.06 87 ALA A O 1
ATOM 696 N N . PHE A 1 88 ? -5.785 1.682 -4.401 1.00 95.12 88 PHE A N 1
ATOM 697 C CA . PHE A 1 88 ? -6.975 2.113 -3.681 1.00 95.12 88 PHE A CA 1
ATOM 698 C C . PHE A 1 88 ? -8.102 1.115 -3.931 1.00 95.12 88 PHE A C 1
ATOM 700 O O . PHE A 1 88 ? -8.477 0.862 -5.080 1.00 95.12 88 PHE A O 1
ATOM 707 N N . LYS A 1 89 ? -8.664 0.568 -2.854 1.00 96.12 89 LYS A N 1
ATOM 708 C CA . LYS A 1 89 ? -9.830 -0.316 -2.902 1.00 96.12 89 LYS A CA 1
ATOM 709 C C . LYS A 1 89 ? -10.951 0.239 -2.037 1.00 96.12 89 LYS A C 1
ATOM 711 O O . LYS A 1 89 ? -10.768 0.437 -0.841 1.00 96.12 89 LYS A O 1
ATOM 716 N N . GLN A 1 90 ? -12.121 0.448 -2.618 1.00 97.50 90 GLN A N 1
ATOM 717 C CA . GLN A 1 90 ? -13.342 0.749 -1.890 1.00 97.50 90 GLN A CA 1
ATOM 718 C C . GLN A 1 90 ? -13.916 -0.531 -1.278 1.00 97.50 90 GLN A C 1
ATOM 720 O O . GLN A 1 90 ? -14.129 -1.520 -1.980 1.00 97.50 90 GLN A O 1
ATOM 725 N N . ILE A 1 91 ? -14.215 -0.496 0.019 1.00 93.38 91 ILE A N 1
ATOM 726 C CA . ILE A 1 91 ? -14.894 -1.574 0.742 1.00 93.38 91 ILE A CA 1
ATOM 727 C C . ILE A 1 91 ? -15.903 -0.948 1.700 1.00 93.38 91 ILE A C 1
ATOM 729 O O . ILE A 1 91 ? -15.512 -0.217 2.598 1.00 93.38 91 ILE A O 1
ATOM 733 N N . ASN A 1 92 ? -17.195 -1.226 1.515 1.00 89.31 92 ASN A N 1
ATOM 734 C CA . ASN A 1 92 ? -18.276 -0.968 2.482 1.00 89.31 92 ASN A CA 1
ATOM 735 C C . ASN A 1 92 ? -18.096 0.294 3.355 1.00 89.31 92 ASN A C 1
ATOM 737 O O . ASN A 1 92 ? -17.970 0.211 4.574 1.00 89.31 92 ASN A O 1
ATOM 741 N N . GLY A 1 93 ? -18.064 1.470 2.719 1.00 91.12 93 GLY A N 1
ATOM 742 C CA . GLY A 1 93 ? -17.992 2.759 3.418 1.00 91.12 93 GLY A CA 1
ATOM 743 C C . GLY A 1 93 ? -16.592 3.234 3.822 1.00 91.12 93 GLY A C 1
ATOM 744 O O . GLY A 1 93 ? -16.480 4.333 4.357 1.00 91.12 93 GLY A O 1
ATOM 745 N N . TYR A 1 94 ? -15.528 2.481 3.535 1.00 94.38 94 TYR A N 1
ATOM 746 C CA . TYR A 1 94 ? -14.140 2.911 3.718 1.00 94.38 94 TYR A CA 1
ATOM 747 C C . TYR A 1 94 ? -13.252 2.541 2.524 1.00 94.38 94 TYR A C 1
ATOM 749 O O . TYR A 1 94 ? -13.558 1.654 1.728 1.00 94.38 94 TYR A O 1
ATOM 757 N N . ALA A 1 95 ? -12.134 3.239 2.382 1.00 95.88 95 ALA A N 1
ATOM 758 C CA . ALA A 1 95 ? -11.109 2.960 1.390 1.00 95.88 95 ALA A CA 1
ATOM 759 C C . ALA A 1 95 ? -9.912 2.284 2.058 1.00 95.88 95 ALA A C 1
ATOM 761 O O . ALA A 1 95 ? -9.423 2.770 3.074 1.00 95.88 95 ALA A O 1
ATOM 762 N N . VAL A 1 96 ? -9.426 1.193 1.476 1.00 96.94 96 VAL A N 1
ATOM 763 C CA . VAL A 1 96 ? -8.139 0.580 1.810 1.00 96.94 96 VAL A CA 1
ATOM 764 C C . VAL A 1 96 ? -7.089 1.129 0.855 1.00 96.94 96 VAL A C 1
ATOM 766 O O . VAL A 1 96 ? -7.270 1.077 -0.364 1.00 96.94 96 VAL A O 1
ATOM 769 N N . VAL A 1 97 ? -5.992 1.633 1.409 1.00 95.75 97 VAL A N 1
ATOM 770 C CA . VAL A 1 97 ? -4.850 2.155 0.658 1.00 95.75 97 VAL A CA 1
ATOM 771 C C . VAL A 1 97 ? -3.647 1.258 0.909 1.00 95.75 97 VAL A C 1
ATOM 773 O O . VAL A 1 97 ? -3.335 0.956 2.060 1.00 95.75 97 VAL A O 1
ATOM 776 N N . VAL A 1 98 ? -2.982 0.828 -0.161 1.00 95.88 98 VAL A N 1
ATOM 777 C CA . VAL A 1 98 ? -1.772 -0.003 -0.119 1.00 95.88 98 VAL A CA 1
ATOM 778 C C . VAL A 1 98 ? -0.672 0.691 -0.912 1.00 95.88 98 VAL A C 1
ATOM 780 O O . VAL A 1 98 ? -0.837 0.934 -2.106 1.00 95.88 98 VAL A O 1
ATOM 783 N N . GLU A 1 99 ? 0.457 0.988 -0.269 1.00 94.19 99 GLU A N 1
ATOM 784 C CA . GLU A 1 99 ? 1.619 1.611 -0.912 1.00 94.19 99 GLU A CA 1
ATOM 785 C C . GLU A 1 99 ? 2.773 0.612 -1.020 1.00 94.19 99 GLU A C 1
ATOM 787 O O . GLU A 1 99 ? 3.197 0.032 -0.017 1.00 94.19 99 GLU A O 1
ATOM 792 N N . GLN A 1 100 ? 3.312 0.441 -2.228 1.00 94.25 100 GLN A N 1
ATOM 793 C CA . GLN A 1 100 ? 4.481 -0.400 -2.489 1.00 94.25 100 GLN A CA 1
ATOM 794 C C . GLN A 1 100 ? 5.603 0.431 -3.127 1.00 94.25 100 GLN A C 1
ATOM 796 O O . GLN A 1 100 ? 5.375 1.147 -4.101 1.00 94.25 100 GLN A O 1
ATOM 801 N N . ALA A 1 101 ? 6.820 0.324 -2.590 1.00 93.44 101 ALA A N 1
ATOM 802 C CA . ALA A 1 101 ? 8.019 0.955 -3.133 1.00 93.44 101 ALA A CA 1
ATOM 803 C C . ALA A 1 101 ? 8.464 0.243 -4.411 1.00 93.44 101 ALA A C 1
ATOM 805 O O . ALA A 1 101 ? 8.588 -0.982 -4.408 1.00 93.44 101 ALA A O 1
ATOM 806 N N . ILE A 1 102 ? 8.814 0.992 -5.456 1.00 92.44 102 ILE A N 1
ATOM 807 C CA . ILE A 1 102 ? 9.473 0.433 -6.636 1.00 92.44 102 ILE A CA 1
ATOM 808 C C . ILE A 1 102 ? 10.982 0.369 -6.383 1.00 92.44 102 ILE A C 1
ATOM 810 O O . ILE A 1 102 ? 11.674 1.378 -6.240 1.00 92.44 102 ILE A O 1
ATOM 814 N N . ASN A 1 103 ? 11.518 -0.845 -6.373 1.00 91.06 103 ASN A N 1
ATOM 815 C CA . ASN A 1 103 ? 12.945 -1.119 -6.342 1.00 91.06 103 ASN A CA 1
ATOM 816 C C . ASN A 1 103 ? 13.387 -1.649 -7.710 1.00 91.06 103 ASN A C 1
ATOM 818 O O . ASN A 1 103 ? 13.007 -2.746 -8.117 1.00 91.06 103 ASN A O 1
ATOM 822 N N . LYS A 1 104 ? 14.276 -0.910 -8.388 1.00 88.06 104 LYS A N 1
ATOM 823 C CA . LYS A 1 104 ? 14.794 -1.225 -9.738 1.00 88.06 104 LYS A CA 1
ATOM 824 C C . LYS A 1 104 ? 15.448 -2.613 -9.861 1.00 88.06 104 LYS A C 1
ATOM 826 O O . LYS A 1 104 ? 15.652 -3.103 -10.969 1.00 88.06 104 LYS A O 1
ATOM 831 N N . LYS A 1 105 ? 15.716 -3.295 -8.740 1.00 91.19 105 LYS A N 1
ATOM 832 C CA . LYS A 1 105 ? 16.057 -4.729 -8.664 1.00 91.19 105 LYS A CA 1
ATOM 833 C C . LYS A 1 105 ? 14.824 -5.659 -8.740 1.00 91.19 105 LYS A C 1
ATOM 835 O O . LYS A 1 105 ? 14.846 -6.742 -8.158 1.00 91.19 105 LYS A O 1
ATOM 840 N N . ASN A 1 106 ? 13.794 -5.254 -9.488 1.00 92.00 106 ASN A N 1
ATOM 841 C CA . ASN A 1 106 ? 12.569 -6.009 -9.805 1.00 92.00 106 ASN A CA 1
ATOM 842 C C . ASN A 1 106 ? 11.663 -6.296 -8.617 1.00 92.00 106 ASN A C 1
ATOM 844 O O . ASN A 1 106 ? 11.039 -7.350 -8.568 1.00 92.00 106 ASN A O 1
ATOM 848 N N . GLU A 1 107 ? 11.600 -5.389 -7.651 1.00 94.62 107 GLU A N 1
ATOM 849 C CA . GLU A 1 107 ? 10.842 -5.601 -6.424 1.00 94.62 107 GLU A CA 1
ATOM 850 C C . GLU A 1 107 ? 9.841 -4.470 -6.173 1.00 94.62 107 GLU A C 1
ATOM 852 O O . GLU A 1 107 ? 10.170 -3.294 -6.305 1.00 94.62 107 GLU A O 1
ATOM 857 N N . LEU A 1 108 ? 8.628 -4.858 -5.789 1.00 95.12 108 LEU A N 1
ATOM 858 C CA . LEU A 1 108 ? 7.577 -4.015 -5.239 1.00 95.12 108 LEU A CA 1
ATOM 859 C C . LEU A 1 108 ? 7.460 -4.335 -3.747 1.00 95.12 108 LEU A C 1
ATOM 861 O O . LEU A 1 108 ? 6.814 -5.311 -3.368 1.00 95.12 108 LEU A O 1
ATOM 865 N N . ALA A 1 109 ? 8.126 -3.554 -2.902 1.00 95.62 109 ALA A N 1
ATOM 866 C CA . ALA A 1 109 ? 8.160 -3.806 -1.462 1.00 95.62 109 ALA A CA 1
ATOM 867 C C . ALA A 1 109 ? 6.993 -3.102 -0.767 1.00 95.62 109 ALA A C 1
ATOM 869 O O . ALA A 1 109 ? 6.853 -1.885 -0.907 1.00 95.62 109 ALA A O 1
ATOM 870 N N . LEU A 1 110 ? 6.163 -3.826 -0.009 1.00 96.25 110 LEU A N 1
ATOM 871 C CA . LEU A 1 110 ? 5.097 -3.200 0.778 1.00 96.25 110 LEU A CA 1
ATOM 872 C C . LEU A 1 110 ? 5.699 -2.192 1.767 1.00 96.25 110 LEU A C 1
ATOM 874 O O . LEU A 1 110 ? 6.585 -2.538 2.539 1.00 96.25 110 LEU A O 1
ATOM 878 N N . LYS A 1 111 ? 5.206 -0.950 1.759 1.00 94.88 111 LYS A N 1
ATOM 879 C CA . LYS A 1 111 ? 5.631 0.102 2.698 1.00 94.88 111 LYS A CA 1
ATOM 880 C C . LYS A 1 111 ? 4.611 0.315 3.801 1.00 94.88 111 LYS A C 1
ATOM 882 O O . LYS A 1 111 ? 4.964 0.386 4.975 1.00 94.88 111 LYS A O 1
ATOM 887 N N . THR A 1 112 ? 3.348 0.467 3.415 1.00 95.50 112 THR A N 1
ATOM 888 C CA . THR A 1 112 ? 2.258 0.712 4.353 1.00 95.50 112 THR A CA 1
ATOM 889 C C . THR A 1 112 ? 0.918 0.260 3.785 1.00 95.50 112 THR A C 1
ATOM 891 O O . THR A 1 112 ? 0.751 0.069 2.578 1.00 95.50 112 THR A O 1
ATOM 894 N N . MET A 1 113 ? -0.038 0.095 4.689 1.00 96.56 113 MET A N 1
ATOM 895 C CA . MET A 1 113 ? -1.431 -0.209 4.427 1.00 96.56 113 MET A CA 1
ATOM 896 C C . MET A 1 113 ? -2.262 0.485 5.502 1.00 96.56 113 MET A C 1
ATOM 898 O O . MET A 1 113 ? -1.923 0.406 6.684 1.00 96.56 113 MET A O 1
ATOM 902 N N . TYR A 1 114 ? -3.338 1.158 5.108 1.00 96.38 114 TYR A N 1
ATOM 903 C CA . TYR A 1 114 ? -4.250 1.823 6.039 1.00 96.38 114 TYR A CA 1
ATOM 904 C C . TYR A 1 114 ? -5.658 1.938 5.457 1.00 96.38 114 TYR A C 1
ATOM 906 O O . TYR A 1 114 ? -5.888 1.685 4.273 1.00 96.38 114 TYR A O 1
ATOM 914 N N . LYS A 1 115 ? -6.614 2.291 6.318 1.00 95.81 115 LYS A N 1
ATOM 915 C CA . LYS A 1 115 ? -8.022 2.476 5.968 1.00 95.81 115 LYS A CA 1
ATOM 916 C C . LYS A 1 115 ? -8.454 3.909 6.264 1.00 95.81 115 LYS A C 1
ATOM 918 O O . LYS A 1 115 ? -8.128 4.445 7.320 1.00 95.81 115 LYS A O 1
ATOM 923 N N . ASN A 1 116 ? -9.231 4.514 5.370 1.00 92.31 116 ASN A N 1
ATOM 924 C CA . ASN A 1 116 ? -9.883 5.803 5.613 1.00 92.31 116 ASN A CA 1
ATOM 925 C C . ASN A 1 116 ? -11.386 5.699 5.435 1.00 92.31 116 ASN A C 1
ATOM 927 O O . ASN A 1 116 ? -11.861 5.011 4.537 1.00 92.31 116 ASN A O 1
ATOM 931 N N . ASN A 1 117 ? -12.123 6.445 6.248 1.00 91.12 117 ASN A N 1
ATOM 932 C CA . ASN A 1 117 ? -13.565 6.558 6.101 1.00 91.12 117 ASN A CA 1
ATOM 933 C C . ASN A 1 117 ? -13.944 7.172 4.746 1.00 91.12 117 ASN A C 1
ATOM 935 O O . ASN A 1 117 ? -13.285 8.082 4.241 1.00 91.12 117 ASN A O 1
ATOM 939 N N . GLY A 1 118 ? -15.056 6.702 4.194 1.00 92.44 118 GLY A N 1
ATOM 940 C CA . GLY A 1 118 ? -15.664 7.233 2.988 1.00 92.44 118 GLY A CA 1
ATOM 941 C C . GLY A 1 118 ? -15.061 6.706 1.688 1.00 92.44 118 GLY A C 1
ATOM 942 O O . GLY A 1 118 ? -14.525 5.598 1.598 1.00 92.44 118 GLY A O 1
ATOM 943 N N . SER A 1 119 ? -15.240 7.507 0.638 1.00 95.38 119 SER A N 1
ATOM 944 C CA . SER A 1 119 ? -14.845 7.136 -0.716 1.00 95.38 119 SER A CA 1
ATOM 945 C C . SER A 1 119 ? -13.345 7.309 -0.945 1.00 95.38 119 SER A C 1
ATOM 947 O O . SER A 1 119 ? -12.794 8.358 -0.608 1.00 95.38 119 SER A O 1
ATOM 949 N N . TYR A 1 120 ? -12.703 6.365 -1.641 1.00 93.44 120 TYR A N 1
ATOM 950 C CA . TYR A 1 120 ? -11.306 6.530 -2.065 1.00 93.44 120 TYR A CA 1
ATOM 951 C C . TYR A 1 120 ? -11.099 7.762 -2.959 1.00 93.44 120 TYR A C 1
ATOM 953 O O . TYR A 1 120 ? -10.022 8.338 -2.956 1.00 93.44 120 TYR A O 1
ATOM 961 N N . LYS A 1 121 ? -12.132 8.225 -3.676 1.00 92.50 121 LYS A N 1
ATOM 962 C CA . LYS A 1 121 ? -12.062 9.453 -4.487 1.00 92.50 121 LYS A CA 1
ATOM 963 C C . LYS A 1 121 ? -12.001 10.725 -3.639 1.00 92.50 121 LYS A C 1
ATOM 965 O O . LYS A 1 121 ? -11.500 11.752 -4.087 1.00 92.50 121 LYS A O 1
ATOM 970 N N . ASN A 1 122 ? -12.517 10.657 -2.412 1.00 87.94 122 ASN A N 1
ATOM 971 C CA . ASN A 1 122 ? -12.484 11.765 -1.464 1.00 87.94 122 ASN A CA 1
ATOM 972 C C . ASN A 1 122 ? -11.196 11.795 -0.643 1.00 87.94 122 ASN A C 1
ATOM 974 O O . ASN A 1 122 ? -10.912 12.824 -0.031 1.00 87.94 122 ASN A O 1
ATOM 978 N N . ASN A 1 123 ? -10.429 10.703 -0.665 1.00 86.56 123 ASN A N 1
ATOM 979 C CA . ASN A 1 123 ? -9.141 10.605 -0.013 1.00 86.56 123 ASN A CA 1
ATOM 980 C C . ASN A 1 123 ? -8.172 11.647 -0.590 1.00 86.56 123 ASN A C 1
ATOM 982 O O . ASN A 1 123 ? -8.025 11.790 -1.804 1.00 86.56 123 ASN A O 1
ATOM 986 N N . GLU A 1 124 ? -7.520 12.388 0.294 1.00 85.31 124 GLU A N 1
ATOM 987 C CA . GLU A 1 124 ? -6.652 13.487 -0.102 1.00 85.31 124 GLU A CA 1
ATOM 988 C C . GLU A 1 124 ? -5.398 13.001 -0.861 1.00 85.31 124 GLU A C 1
ATOM 990 O O . GLU A 1 124 ? -5.019 13.619 -1.853 1.00 85.31 124 GLU A O 1
ATOM 995 N N . VAL A 1 125 ? -4.852 11.832 -0.497 1.00 84.06 125 VAL A N 1
ATOM 996 C CA . VAL A 1 125 ? -3.765 11.138 -1.219 1.00 84.06 125 VAL A CA 1
ATOM 997 C C . VAL A 1 125 ? -4.178 10.829 -2.655 1.00 84.06 125 VAL A C 1
ATOM 999 O O . VAL A 1 125 ? -3.438 11.089 -3.601 1.00 84.06 125 VAL A O 1
ATOM 1002 N N . TYR A 1 126 ? -5.395 10.315 -2.846 1.00 89.19 126 TYR A N 1
ATOM 1003 C CA . TYR A 1 126 ? -5.920 10.053 -4.183 1.00 89.19 126 TYR A CA 1
ATOM 1004 C C . TYR A 1 126 ? -6.092 11.342 -4.994 1.00 89.19 126 TYR A C 1
ATOM 1006 O O . TYR A 1 126 ? -5.752 11.364 -6.174 1.00 89.19 126 TYR A O 1
ATOM 1014 N N . LYS A 1 127 ? -6.599 12.427 -4.400 1.00 88.38 127 LYS A N 1
ATOM 1015 C CA . LYS A 1 127 ? -6.772 13.717 -5.098 1.00 88.38 127 LYS A CA 1
ATOM 1016 C C . LYS A 1 127 ? -5.436 14.325 -5.523 1.00 88.38 127 LYS A C 1
ATOM 1018 O O . LYS A 1 127 ? -5.305 14.780 -6.660 1.00 88.38 127 LYS A O 1
ATOM 1023 N N . GLU A 1 128 ? -4.448 14.291 -4.634 1.00 83.00 128 GLU A N 1
ATOM 1024 C CA . GLU A 1 128 ? -3.090 14.756 -4.915 1.00 83.00 128 GLU A CA 1
ATOM 1025 C C . GLU A 1 128 ? -2.470 13.937 -6.053 1.00 83.00 128 GLU A C 1
ATOM 1027 O O . GLU A 1 128 ? -2.007 14.495 -7.050 1.00 83.00 128 GLU A O 1
ATOM 1032 N N . PHE A 1 129 ? -2.542 12.607 -5.969 1.00 79.88 129 PHE A N 1
ATOM 1033 C CA . PHE A 1 129 ? -1.883 11.729 -6.934 1.00 79.88 129 PHE A CA 1
ATOM 1034 C C . PHE A 1 129 ? -2.625 11.600 -8.253 1.00 79.88 129 PHE A C 1
ATOM 1036 O O . PHE A 1 129 ? -1.985 11.522 -9.291 1.00 79.88 129 PHE A O 1
ATOM 1043 N N . SER A 1 130 ? -3.954 11.616 -8.273 1.00 81.44 130 SER A N 1
ATOM 1044 C CA . SER A 1 130 ? -4.702 11.590 -9.538 1.00 81.44 130 SER A CA 1
ATOM 1045 C C . SER A 1 130 ? -4.383 12.804 -10.415 1.00 81.44 130 SER A C 1
ATOM 1047 O O . SER A 1 130 ? -4.388 12.692 -11.638 1.00 81.44 130 SER A O 1
ATOM 1049 N N . SER A 1 131 ? -4.016 13.931 -9.799 1.00 74.44 131 SER A N 1
ATOM 1050 C CA . SER A 1 131 ? -3.603 15.147 -10.503 1.00 74.44 131 SER A CA 1
ATOM 1051 C C . SER A 1 131 ? -2.151 15.111 -10.997 1.00 74.44 131 SER A C 1
ATOM 1053 O O . SER A 1 131 ? -1.792 15.913 -11.854 1.00 74.44 131 SER A O 1
ATOM 1055 N N . THR A 1 132 ? -1.307 14.222 -10.457 1.00 67.75 132 THR A N 1
ATOM 1056 C CA . THR A 1 132 ? 0.167 14.307 -10.578 1.00 67.75 132 THR A CA 1
ATOM 1057 C C . THR A 1 132 ? 0.889 12.990 -10.840 1.00 67.75 132 THR A C 1
ATOM 1059 O O . THR A 1 132 ? 2.116 12.958 -10.948 1.00 67.75 132 THR A O 1
ATOM 1062 N N . SER A 1 133 ? 0.141 11.893 -10.940 1.00 66.88 133 SER A N 1
ATOM 1063 C CA . SER A 1 133 ? 0.682 10.565 -11.207 1.00 66.88 133 SER A CA 1
ATOM 1064 C C . SER A 1 133 ? 1.427 10.543 -12.537 1.00 66.88 133 SER A C 1
ATOM 1066 O O . SER A 1 133 ? 1.017 11.200 -13.494 1.00 66.88 133 SER A O 1
ATOM 1068 N N . LEU A 1 134 ? 2.498 9.748 -12.614 1.00 65.00 134 LEU A N 1
ATOM 1069 C CA . LEU A 1 134 ? 3.364 9.661 -13.802 1.00 65.00 134 LEU A CA 1
ATOM 1070 C C . LEU A 1 134 ? 2.629 9.176 -15.063 1.00 65.00 134 LEU A C 1
ATOM 1072 O O . LEU A 1 134 ? 3.115 9.342 -16.176 1.00 65.00 134 LEU A O 1
ATOM 1076 N N . ASN A 1 135 ? 1.466 8.564 -14.871 1.00 60.53 135 ASN A N 1
ATOM 1077 C CA . ASN A 1 135 ? 0.571 8.029 -15.883 1.00 60.53 135 ASN A CA 1
ATOM 1078 C C . ASN A 1 135 ? -0.621 8.956 -16.206 1.00 60.53 135 ASN A C 1
ATOM 1080 O O . ASN A 1 135 ? -1.372 8.674 -17.138 1.00 60.53 135 ASN A O 1
ATOM 1084 N N . ALA A 1 136 ? -0.798 10.070 -15.489 1.00 54.22 136 ALA A N 1
ATOM 1085 C CA . ALA A 1 136 ? -1.700 11.137 -15.905 1.00 54.22 136 ALA A CA 1
ATOM 1086 C C . ALA A 1 136 ? -0.967 12.053 -16.899 1.00 54.22 136 ALA A C 1
ATOM 1088 O O . ALA A 1 136 ? 0.187 12.406 -16.687 1.00 54.22 136 ALA A O 1
ATOM 1089 N N . ASN A 1 137 ? -1.646 12.522 -17.951 1.00 44.84 137 ASN A N 1
ATOM 1090 C CA . ASN A 1 137 ? -1.129 13.517 -18.915 1.00 44.84 137 ASN A CA 1
ATOM 1091 C C . ASN A 1 137 ? -0.740 14.884 -18.282 1.00 44.84 137 ASN A C 1
ATOM 1093 O O . ASN A 1 137 ? -0.497 15.863 -18.991 1.00 44.84 137 ASN A O 1
ATOM 1097 N N . ALA A 1 138 ? -0.710 14.987 -16.953 1.00 42.78 138 ALA A N 1
ATOM 1098 C CA . ALA A 1 138 ? -0.382 16.183 -16.206 1.00 42.78 138 ALA A CA 1
ATOM 1099 C C . ALA A 1 138 ? 1.140 16.311 -16.044 1.00 42.78 138 ALA A C 1
ATOM 1101 O O . ALA A 1 138 ? 1.789 15.584 -15.302 1.00 42.78 138 ALA A O 1
ATOM 1102 N N . LYS A 1 139 ? 1.711 17.305 -16.726 1.00 38.34 139 LYS A N 1
ATOM 1103 C CA . LYS A 1 139 ? 3.145 17.646 -16.755 1.00 38.34 139 LYS A CA 1
ATOM 1104 C C . LYS A 1 139 ? 3.696 18.209 -15.426 1.00 38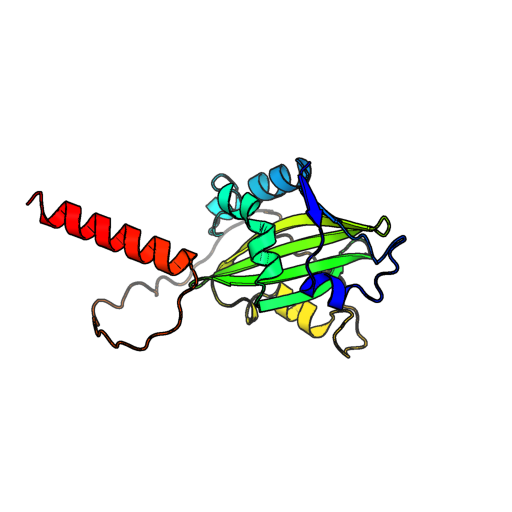.34 139 LYS A C 1
ATOM 1106 O O . LYS A 1 139 ? 4.755 18.832 -15.424 1.00 38.34 139 LYS A O 1
ATOM 1111 N N . VAL A 1 140 ? 2.982 18.049 -14.310 1.00 42.34 140 VAL A N 1
ATOM 1112 C CA . VAL A 1 140 ? 3.353 18.603 -13.002 1.00 42.34 140 VAL A CA 1
ATOM 1113 C C . VAL A 1 140 ? 3.431 17.465 -11.988 1.00 42.34 140 VAL A C 1
ATOM 1115 O O . VAL A 1 140 ? 2.417 17.018 -11.460 1.00 42.34 140 VAL A O 1
ATOM 1118 N N . LEU A 1 141 ? 4.656 17.009 -11.711 1.00 46.56 141 LEU A N 1
ATOM 1119 C CA . LEU A 1 141 ? 4.954 16.170 -10.551 1.00 46.56 141 LEU A CA 1
ATOM 1120 C C . LEU A 1 141 ? 4.659 16.988 -9.286 1.00 46.56 141 LEU A C 1
ATOM 1122 O O . LEU A 1 141 ? 5.409 17.914 -8.972 1.00 46.56 141 LEU A O 1
ATOM 1126 N N . HIS A 1 142 ? 3.623 16.639 -8.528 1.00 48.50 142 HIS A N 1
ATOM 1127 C CA . HIS A 1 142 ? 3.599 16.992 -7.113 1.00 48.50 142 HIS A CA 1
ATOM 1128 C C . HIS A 1 142 ? 4.346 15.902 -6.355 1.00 48.50 142 HIS A C 1
ATOM 1130 O O . HIS A 1 142 ? 4.056 14.712 -6.479 1.00 48.50 142 HIS A O 1
ATOM 1136 N N . ARG A 1 143 ? 5.355 16.333 -5.595 1.00 51.59 143 ARG A N 1
ATOM 1137 C CA . ARG A 1 143 ? 6.025 15.489 -4.608 1.00 51.59 143 ARG A CA 1
ATOM 1138 C C . ARG A 1 143 ? 5.033 15.133 -3.518 1.00 51.59 143 ARG A C 1
ATOM 1140 O O . ARG A 1 143 ? 4.260 16.001 -3.135 1.00 51.59 143 ARG A O 1
ATOM 1147 N N . LEU A 1 144 ? 5.174 13.930 -2.967 1.00 48.78 144 LEU A N 1
ATOM 1148 C CA . LEU A 1 144 ? 4.518 13.476 -1.743 1.00 48.78 144 LEU A CA 1
ATOM 1149 C C . LEU A 1 144 ? 4.601 14.558 -0.647 1.00 48.78 144 LEU A C 1
ATOM 1151 O O . LEU A 1 144 ? 5.587 14.638 0.096 1.00 48.78 144 LEU A O 1
ATOM 1155 N N . SER A 1 145 ? 3.581 15.406 -0.541 1.00 42.97 145 SER A N 1
ATOM 1156 C CA . SER A 1 145 ? 3.467 16.393 0.523 1.00 42.97 145 SER A CA 1
ATOM 1157 C C . SER A 1 145 ? 2.998 15.666 1.778 1.00 42.97 145 SER A C 1
ATOM 1159 O O . SER A 1 145 ? 1.823 15.672 2.116 1.00 42.97 145 SER A O 1
ATOM 1161 N N . SER A 1 146 ? 3.931 14.983 2.446 1.00 42.12 146 SER A N 1
ATOM 1162 C CA . SER A 1 146 ? 3.807 14.504 3.828 1.00 42.12 146 SER A CA 1
ATOM 1163 C C . SER A 1 146 ? 2.423 13.961 4.225 1.00 42.12 146 SER A C 1
ATOM 1165 O O . SER A 1 146 ? 1.772 14.522 5.102 1.00 42.12 146 SER A O 1
ATOM 1167 N N . TYR A 1 147 ? 2.025 12.795 3.701 1.00 44.41 147 TYR A N 1
A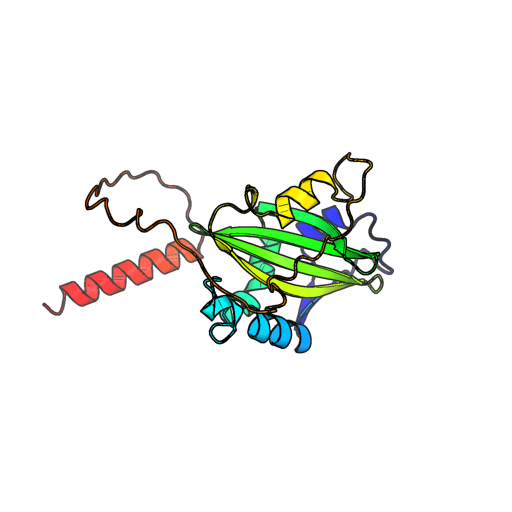TOM 1168 C CA . TYR A 1 147 ? 1.064 11.943 4.418 1.00 44.41 147 TYR A CA 1
ATOM 1169 C C . TYR A 1 147 ? 1.760 11.230 5.570 1.00 44.41 147 TYR A C 1
ATOM 1171 O O . TYR A 1 147 ? 1.976 10.021 5.596 1.00 44.41 147 TYR A O 1
ATOM 1179 N N . SER A 1 148 ? 2.127 12.013 6.573 1.00 41.03 148 SER A N 1
ATOM 1180 C CA . SER A 1 148 ? 2.075 11.540 7.939 1.00 41.03 148 SER A CA 1
ATOM 1181 C C . SER A 1 148 ? 0.603 11.554 8.338 1.00 41.03 148 SER A C 1
ATOM 1183 O O . SER A 1 148 ? 0.066 12.600 8.680 1.00 41.03 148 SER A O 1
ATOM 1185 N N . GLY A 1 149 ? -0.039 10.381 8.381 1.00 43.03 149 GLY A N 1
ATOM 1186 C CA . GLY A 1 149 ? -1.219 10.140 9.231 1.00 43.03 149 GLY A CA 1
ATOM 1187 C C . GLY A 1 149 ? -0.863 10.270 10.723 1.00 43.03 149 GLY A C 1
ATOM 1188 O O . GLY A 1 149 ? -1.049 9.358 11.516 1.00 43.03 149 GLY A O 1
ATOM 1189 N N . ALA A 1 150 ? -0.131 11.315 11.081 1.00 35.91 150 ALA A N 1
ATOM 1190 C CA . ALA A 1 150 ? 0.287 11.731 12.403 1.00 35.91 150 ALA A CA 1
ATOM 1191 C C . ALA A 1 150 ? 0.600 13.216 12.271 1.00 35.91 150 ALA A C 1
ATOM 1193 O O . ALA A 1 150 ? 1.670 13.601 11.806 1.00 35.91 150 ALA A O 1
ATOM 1194 N N . THR A 1 151 ? -0.343 14.041 12.698 1.00 32.22 151 THR A N 1
ATOM 1195 C CA . THR A 1 151 ? 0.008 15.317 13.304 1.00 32.22 151 THR A CA 1
ATOM 1196 C C . THR A 1 151 ? 1.093 15.041 14.347 1.00 32.22 151 THR 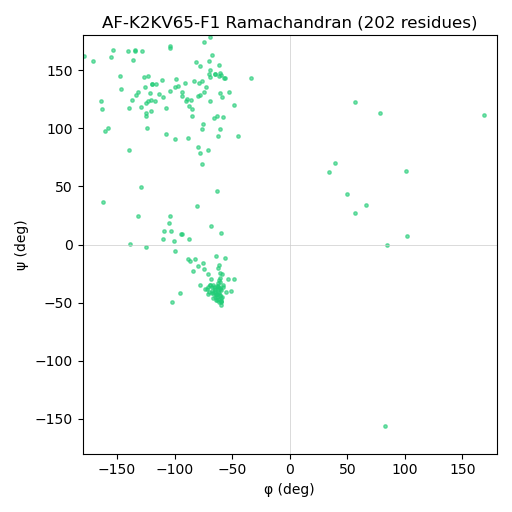A C 1
ATOM 1198 O O . THR A 1 151 ? 0.866 14.258 15.277 1.00 32.22 151 THR A O 1
ATOM 1201 N N . GLU A 1 152 ? 2.271 15.640 14.196 1.00 34.00 152 GLU A N 1
ATOM 1202 C CA . GLU A 1 152 ? 3.183 15.796 15.323 1.00 34.00 152 GLU A CA 1
ATOM 1203 C C . GLU A 1 152 ? 2.421 16.589 16.389 1.00 34.00 152 GLU A C 1
ATOM 1205 O O . GLU A 1 152 ? 2.038 17.740 16.191 1.00 34.00 152 GLU A O 1
ATOM 1210 N N . ASN A 1 153 ? 2.067 15.912 17.477 1.00 34.22 153 ASN A N 1
ATOM 1211 C CA . ASN A 1 153 ? 1.235 16.470 18.528 1.00 34.22 153 ASN A CA 1
ATOM 1212 C C . ASN A 1 153 ? 2.101 17.364 19.425 1.00 34.22 153 ASN A C 1
ATOM 1214 O O . ASN A 1 153 ? 2.605 16.922 20.456 1.00 34.22 153 ASN A O 1
ATOM 1218 N N . THR A 1 154 ? 2.295 18.621 19.031 1.00 31.52 154 THR A N 1
ATOM 1219 C CA . THR A 1 154 ? 2.629 19.700 19.967 1.00 31.52 154 THR A CA 1
ATOM 1220 C C . THR A 1 154 ? 1.325 20.293 20.494 1.00 31.52 154 THR A C 1
ATOM 1222 O O . THR A 1 154 ? 0.722 21.172 19.884 1.00 31.52 154 THR A O 1
ATOM 1225 N N . THR A 1 155 ? 0.863 19.750 21.618 1.00 34.97 155 THR A N 1
ATOM 1226 C CA . THR A 1 155 ? -0.343 20.148 22.353 1.00 34.97 155 THR A CA 1
ATOM 1227 C C . THR A 1 155 ? -0.391 21.646 22.678 1.00 34.97 155 THR A C 1
ATOM 1229 O O . THR A 1 155 ? 0.533 22.155 23.309 1.00 34.97 155 THR A O 1
ATOM 1232 N N . GLN A 1 156 ? -1.531 22.297 22.395 1.00 33.47 156 GLN A N 1
ATOM 1233 C CA . GLN A 1 156 ? -2.317 23.069 23.380 1.00 33.47 156 GLN A CA 1
ATOM 1234 C C . GLN A 1 156 ? -3.758 23.343 22.874 1.00 33.47 156 GLN A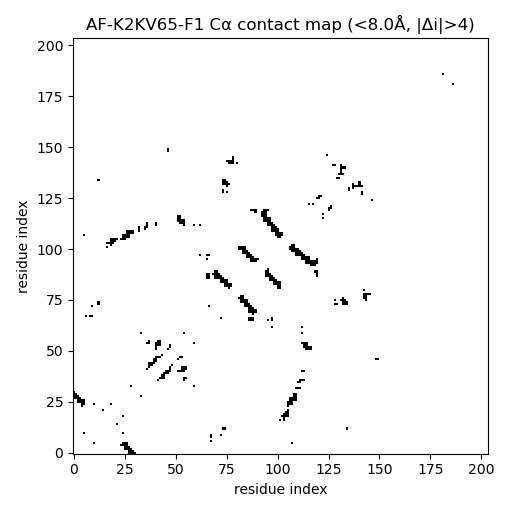 C 1
ATOM 1236 O O . GLN A 1 156 ? -3.974 23.989 21.856 1.00 33.47 156 GLN A O 1
ATOM 1241 N N . LYS A 1 157 ? -4.742 22.787 23.605 1.00 36.72 157 LYS A N 1
ATOM 1242 C CA . LYS A 1 157 ? -6.215 23.013 23.549 1.00 36.72 157 LYS A CA 1
ATOM 1243 C C . LYS A 1 157 ? -6.553 24.438 24.079 1.00 36.72 157 LYS A C 1
ATOM 1245 O O . LYS A 1 157 ? -5.648 25.024 24.670 1.00 36.72 157 LYS A O 1
ATOM 1250 N N . PRO A 1 158 ? -7.819 24.939 24.119 1.00 41.16 158 PRO A N 1
ATOM 1251 C CA . PRO A 1 158 ? -9.094 24.494 23.509 1.00 41.16 158 PRO A CA 1
ATOM 1252 C C . PRO A 1 158 ? -9.933 25.617 22.844 1.00 41.16 158 PRO A C 1
ATOM 1254 O O . PRO A 1 158 ? -9.768 26.777 23.190 1.00 41.16 158 PRO A O 1
ATOM 1257 N N . LEU A 1 159 ? -10.950 25.278 22.032 1.00 29.86 159 LEU A N 1
ATOM 1258 C CA . LEU A 1 159 ? -12.329 25.775 22.232 1.00 29.86 159 LEU A CA 1
ATOM 1259 C C . LEU A 1 159 ? -13.356 25.090 21.315 1.00 29.86 159 LEU A C 1
ATOM 1261 O O . LEU A 1 159 ? -13.011 24.510 20.293 1.00 29.86 159 LEU A O 1
ATOM 1265 N N . ASN A 1 160 ? -14.603 25.163 21.787 1.00 38.69 160 ASN A N 1
ATOM 1266 C CA . ASN A 1 160 ? -15.877 24.696 21.242 1.00 38.69 160 ASN A CA 1
ATOM 1267 C C . ASN A 1 160 ? -15.982 24.745 19.701 1.00 38.69 160 ASN A C 1
ATOM 1269 O O . ASN A 1 160 ? -15.466 25.640 19.045 1.00 38.69 160 ASN A O 1
ATOM 1273 N N . SER A 1 161 ? -16.639 23.787 19.060 1.00 35.28 161 SER A N 1
ATOM 1274 C CA . SER A 1 161 ? -18.099 23.759 18.943 1.00 35.28 161 SER A CA 1
ATOM 1275 C C . SER A 1 161 ? -18.523 22.508 18.170 1.00 35.28 161 SER A C 1
ATOM 1277 O O . SER A 1 161 ? -17.727 21.944 17.424 1.00 35.28 161 SER A O 1
ATOM 1279 N N . GLN A 1 162 ? -19.808 22.173 18.304 1.00 32.62 162 GLN A N 1
ATOM 1280 C CA . GLN A 1 162 ? -20.585 21.199 17.524 1.00 32.62 162 GLN A CA 1
ATOM 1281 C C . GLN A 1 162 ? -20.795 19.839 18.201 1.00 32.62 162 GLN A C 1
ATOM 1283 O O . GLN A 1 162 ? -20.421 18.775 17.719 1.00 32.62 162 GLN A O 1
ATOM 1288 N N . GLU A 1 163 ? -21.510 19.910 19.324 1.00 35.28 163 GLU A N 1
ATOM 1289 C CA . GLU A 1 163 ? -22.673 19.046 19.530 1.00 35.28 163 GLU A CA 1
ATOM 1290 C C . GLU A 1 163 ? -23.698 19.351 18.422 1.00 35.28 163 GLU A C 1
ATOM 1292 O O . GLU A 1 163 ? -24.390 20.354 18.540 1.00 35.28 163 GLU A O 1
ATOM 1297 N N . ASP A 1 164 ? -23.785 18.561 17.341 1.00 36.25 164 ASP A N 1
ATOM 1298 C CA . ASP A 1 164 ? -25.021 18.560 16.525 1.00 36.25 164 ASP A CA 1
ATOM 1299 C C . ASP A 1 164 ? -25.230 17.359 15.579 1.00 36.25 164 ASP A C 1
ATOM 1301 O O . ASP A 1 164 ? -25.731 17.523 14.473 1.00 36.25 164 ASP A O 1
ATOM 1305 N N . LEU A 1 165 ? -24.846 16.128 15.943 1.00 34.88 165 LEU A N 1
ATOM 1306 C CA . LEU A 1 165 ? -25.121 14.967 15.064 1.00 34.88 165 LEU A CA 1
ATOM 1307 C C . LEU A 1 165 ? -25.737 13.754 15.773 1.00 34.88 165 LEU A C 1
ATOM 1309 O O . LEU A 1 165 ? -25.672 12.629 15.284 1.00 34.88 165 LEU A O 1
ATOM 1313 N N . LEU A 1 166 ? -26.416 13.984 16.897 1.00 35.78 166 LEU A N 1
ATOM 1314 C CA . LEU A 1 166 ? -27.341 13.012 17.479 1.00 35.78 166 LEU A CA 1
ATOM 1315 C C . LEU A 1 166 ? -28.773 13.392 17.104 1.00 35.78 166 LEU A C 1
ATOM 1317 O O . LEU A 1 166 ? -29.408 14.151 17.831 1.00 35.78 166 LEU A O 1
ATOM 1321 N N . LYS A 1 167 ? -29.248 12.853 15.973 1.00 34.59 167 LYS A N 1
ATOM 1322 C CA . LYS A 1 167 ? -30.645 12.469 15.672 1.00 34.59 167 LYS A CA 1
ATOM 1323 C C . LYS A 1 167 ? -30.775 12.166 14.179 1.00 34.59 167 LYS A C 1
ATOM 1325 O O . LYS A 1 167 ? -30.724 13.076 13.367 1.00 34.59 167 LYS A O 1
ATOM 1330 N N . THR A 1 168 ? -30.997 10.905 13.822 1.00 34.34 168 THR A N 1
ATOM 1331 C CA . THR A 1 168 ? -32.205 10.471 13.095 1.00 34.34 168 THR A CA 1
ATOM 1332 C C . THR A 1 168 ? -32.295 8.951 13.220 1.00 34.34 168 THR A C 1
ATOM 1334 O O . THR A 1 168 ? -31.348 8.216 12.956 1.00 34.34 168 THR A O 1
ATOM 1337 N N . SER A 1 169 ? -33.436 8.533 13.740 1.00 35.12 169 SER A N 1
ATOM 1338 C CA . SER A 1 169 ? -33.884 7.191 14.065 1.00 35.12 169 SER A CA 1
ATOM 1339 C C . SER A 1 169 ? -34.346 6.404 12.837 1.00 35.12 169 SER A C 1
ATOM 1341 O O . SER A 1 169 ? -34.859 6.982 11.889 1.00 35.12 169 SER A O 1
ATOM 1343 N N . GLU A 1 170 ? -34.234 5.082 12.969 1.00 29.80 170 GLU A N 1
ATOM 1344 C CA . GLU A 1 170 ? -35.227 4.065 12.598 1.00 29.80 170 GLU A CA 1
ATOM 1345 C C . GLU A 1 170 ? -35.764 3.973 11.156 1.00 29.80 170 GLU A C 1
ATOM 1347 O O . GLU A 1 170 ? -36.504 4.817 10.669 1.00 29.80 170 GLU A O 1
ATOM 1352 N N . ASN A 1 171 ? -35.554 2.762 10.623 1.00 30.58 171 ASN A N 1
ATOM 1353 C CA . ASN A 1 171 ? -36.425 2.026 9.704 1.00 30.58 171 ASN A CA 1
ATOM 1354 C C . ASN A 1 171 ? -36.400 2.447 8.226 1.00 30.58 171 ASN A C 1
ATOM 1356 O O . ASN A 1 171 ? -36.888 3.504 7.854 1.00 30.58 171 ASN A O 1
ATOM 1360 N N . LEU A 1 172 ? -35.898 1.539 7.384 1.00 26.14 172 LEU A N 1
ATOM 1361 C CA . LEU A 1 172 ? -36.664 0.985 6.263 1.00 26.14 172 LEU A CA 1
ATOM 1362 C C . LEU A 1 172 ? -36.002 -0.327 5.821 1.00 26.14 172 LEU A C 1
ATOM 1364 O O . LEU A 1 172 ? -35.010 -0.357 5.095 1.00 26.14 172 LEU A O 1
ATOM 1368 N N . ASN A 1 173 ? -36.565 -1.425 6.325 1.00 37.25 173 ASN A N 1
ATOM 1369 C CA . ASN A 1 173 ? -36.501 -2.723 5.668 1.00 37.25 173 ASN A CA 1
ATOM 1370 C C . ASN A 1 173 ? -37.291 -2.614 4.360 1.00 37.25 173 ASN A C 1
ATOM 1372 O O . ASN A 1 173 ? -38.515 -2.615 4.418 1.00 37.25 173 ASN A O 1
ATOM 1376 N N . GLU A 1 174 ? -36.629 -2.621 3.207 1.00 33.31 174 GLU A N 1
ATOM 1377 C CA . GLU A 1 174 ? -37.258 -3.070 1.964 1.00 33.31 174 GLU A CA 1
ATOM 1378 C C . GLU A 1 174 ? -36.293 -3.954 1.180 1.00 33.31 174 GLU A C 1
ATOM 1380 O O . GLU A 1 174 ? -35.137 -3.630 0.915 1.00 33.31 174 GLU A O 1
ATOM 1385 N N . THR A 1 175 ? -36.787 -5.152 0.897 1.00 41.03 175 THR A N 1
ATOM 1386 C CA . THR A 1 175 ? -36.111 -6.217 0.173 1.00 41.03 175 THR A CA 1
ATOM 1387 C C . THR A 1 175 ? -36.371 -6.009 -1.312 1.00 41.03 175 THR A C 1
ATOM 1389 O O . THR A 1 175 ? -37.518 -6.106 -1.744 1.00 41.03 175 THR A O 1
ATOM 1392 N N . THR A 1 176 ? -35.327 -5.816 -2.114 1.00 29.39 176 THR A N 1
ATOM 1393 C CA . THR A 1 176 ? -35.431 -5.901 -3.577 1.00 29.39 176 THR A CA 1
ATOM 1394 C C . THR A 1 176 ? -34.345 -6.823 -4.106 1.00 29.39 176 THR A C 1
ATOM 1396 O O . THR A 1 176 ? -33.150 -6.623 -3.904 1.00 29.39 176 THR A O 1
ATOM 1399 N N . LYS A 1 177 ? -34.806 -7.907 -4.733 1.00 48.03 177 LYS A N 1
ATOM 1400 C CA . LYS A 1 177 ? -33.993 -8.924 -5.388 1.00 48.03 177 LYS A CA 1
ATOM 1401 C C . LYS A 1 177 ? -33.508 -8.366 -6.722 1.00 48.03 177 LYS A C 1
ATOM 1403 O O . LYS A 1 177 ? -34.242 -8.453 -7.697 1.00 48.03 177 LYS A O 1
ATOM 1408 N N . ASP A 1 178 ? -32.277 -7.879 -6.768 1.00 38.41 178 ASP A N 1
ATOM 1409 C CA . ASP A 1 178 ? -31.518 -7.818 -8.014 1.00 38.41 178 ASP A CA 1
ATOM 1410 C C . ASP A 1 178 ? -30.192 -8.547 -7.817 1.00 38.41 178 ASP A C 1
ATOM 1412 O O . ASP A 1 178 ? -29.343 -8.174 -7.004 1.00 38.41 178 ASP A O 1
ATOM 1416 N N . ALA A 1 179 ? -30.060 -9.667 -8.527 1.00 45.31 179 ALA A N 1
ATOM 1417 C CA . ALA A 1 179 ? -28.933 -10.580 -8.449 1.00 45.31 179 ALA A CA 1
ATOM 1418 C C . ALA A 1 179 ? -27.683 -9.943 -9.072 1.00 45.31 179 ALA A C 1
ATOM 1420 O O . ALA A 1 179 ? -27.306 -10.222 -10.210 1.00 45.31 179 ALA A O 1
ATOM 1421 N N . THR A 1 180 ? -27.008 -9.105 -8.290 1.00 47.09 180 THR A N 1
ATOM 1422 C CA . THR A 1 180 ? -25.596 -8.790 -8.501 1.00 47.09 180 THR A CA 1
ATOM 1423 C C . THR A 1 180 ? -24.811 -10.053 -8.156 1.00 47.09 180 THR A C 1
ATOM 1425 O O . THR A 1 180 ? -24.981 -10.599 -7.067 1.00 47.09 180 THR A O 1
ATOM 1428 N N . LYS A 1 181 ? -23.994 -10.575 -9.081 1.00 52.06 181 LYS A N 1
ATOM 1429 C CA . LYS A 1 181 ? -23.096 -11.706 -8.790 1.00 52.06 181 LYS A CA 1
ATOM 1430 C C . LYS A 1 181 ? -22.101 -11.270 -7.712 1.00 52.06 181 LYS A C 1
ATOM 1432 O O . LYS A 1 181 ? -21.083 -10.661 -8.024 1.00 52.06 181 LYS A O 1
ATOM 1437 N N . LEU A 1 182 ? -22.447 -11.548 -6.459 1.00 60.03 182 LEU A N 1
ATOM 1438 C CA . LEU A 1 182 ? -21.608 -11.331 -5.289 1.00 60.03 182 LEU A CA 1
ATOM 1439 C C . LEU A 1 182 ? -20.282 -12.072 -5.467 1.00 60.03 182 LEU A C 1
ATOM 1441 O O . LEU A 1 182 ? -20.236 -13.169 -6.033 1.00 60.03 182 LEU A O 1
ATOM 1445 N N . SER A 1 183 ? -19.203 -11.467 -4.983 1.00 75.31 183 SER A N 1
ATOM 1446 C CA . SER A 1 183 ? -17.908 -12.134 -4.917 1.00 75.31 183 SER A CA 1
ATOM 1447 C C . SER A 1 183 ? -17.992 -13.368 -4.001 1.00 75.31 183 SER A C 1
ATOM 1449 O O . SER A 1 183 ? -18.811 -13.394 -3.077 1.00 75.31 183 SER A O 1
ATOM 1451 N N . PRO A 1 184 ? -17.135 -14.389 -4.192 1.00 70.31 184 PRO A N 1
ATOM 1452 C CA . PRO A 1 184 ? -17.148 -15.592 -3.352 1.00 70.31 184 PRO A CA 1
ATOM 1453 C C . PRO A 1 184 ? -17.056 -15.303 -1.842 1.00 70.31 184 PRO A C 1
ATOM 1455 O O . PRO A 1 184 ? -17.606 -16.043 -1.031 1.00 70.31 184 PRO A O 1
ATOM 1458 N N . LEU A 1 185 ? -16.403 -14.200 -1.457 1.00 69.88 185 LEU A N 1
ATOM 1459 C CA . LEU A 1 185 ? -16.277 -13.773 -0.062 1.00 69.88 185 LEU A CA 1
ATOM 1460 C C . LEU A 1 185 ? -17.584 -13.196 0.501 1.00 69.88 185 LEU A C 1
ATOM 1462 O O . LEU A 1 185 ? -17.935 -13.446 1.652 1.00 69.88 185 LEU A O 1
ATOM 1466 N N . GLU A 1 186 ? -18.325 -12.442 -0.307 1.00 70.81 186 GLU A N 1
ATOM 1467 C CA . GLU A 1 186 ? -19.634 -11.913 0.082 1.00 70.81 186 GLU A CA 1
ATOM 1468 C C . GLU A 1 186 ? -20.672 -13.034 0.190 1.00 70.81 186 GLU A C 1
ATOM 1470 O O . GLU A 1 186 ? -21.494 -13.013 1.104 1.00 70.81 186 GLU A O 1
ATOM 1475 N N . GLN A 1 187 ? -20.582 -14.056 -0.670 1.00 70.44 187 GLN A N 1
ATOM 1476 C CA . GLN A 1 187 ? -21.398 -15.269 -0.558 1.00 70.44 187 GLN A CA 1
ATOM 1477 C C . GLN A 1 187 ? -21.086 -16.042 0.729 1.00 70.44 187 GLN A C 1
ATOM 1479 O O . GLN A 1 187 ? -22.002 -16.348 1.487 1.00 70.44 187 GLN A O 1
ATOM 1484 N N . ALA A 1 188 ? -19.804 -16.270 1.035 1.00 74.62 188 ALA A N 1
ATOM 1485 C CA . ALA A 1 188 ? -19.399 -16.964 2.259 1.00 74.62 188 ALA A CA 1
ATOM 1486 C C . ALA A 1 188 ? -19.855 -16.225 3.532 1.00 74.62 188 ALA A C 1
ATOM 1488 O O . ALA A 1 188 ? -20.288 -16.846 4.506 1.00 74.62 188 ALA A O 1
ATOM 1489 N N . ASN A 1 189 ? -19.802 -14.890 3.523 1.00 75.88 189 ASN A N 1
ATOM 1490 C CA . ASN A 1 189 ? -20.261 -14.079 4.648 1.00 75.88 189 ASN A CA 1
ATOM 1491 C C . ASN A 1 189 ? -21.791 -14.072 4.784 1.00 75.88 189 ASN A C 1
ATOM 1493 O O . ASN A 1 189 ? -22.294 -14.140 5.908 1.00 75.88 189 ASN A O 1
ATOM 1497 N N . ALA A 1 190 ? -22.530 -14.046 3.671 1.00 74.62 190 ALA A N 1
ATOM 1498 C CA . ALA A 1 190 ? -23.987 -14.161 3.678 1.00 74.62 190 ALA A CA 1
ATOM 1499 C C . ALA A 1 190 ? -24.447 -15.537 4.196 1.00 74.62 190 ALA A C 1
ATOM 1501 O O . ALA A 1 190 ? -25.306 -15.603 5.076 1.00 74.62 190 ALA A O 1
ATOM 1502 N N . GLU A 1 191 ? -23.816 -16.623 3.739 1.00 76.69 191 GLU A N 1
ATOM 1503 C CA . GLU A 1 191 ? -24.111 -17.989 4.193 1.00 76.69 191 GLU A CA 1
ATOM 1504 C C . GLU A 1 191 ? -23.815 -18.174 5.687 1.00 76.69 191 GLU A C 1
ATOM 1506 O O . GLU A 1 191 ? -24.627 -18.744 6.422 1.00 76.69 191 GLU A O 1
ATOM 1511 N N . LYS A 1 192 ? -22.691 -17.633 6.180 1.00 79.81 192 LYS A N 1
ATOM 1512 C CA . LYS A 1 192 ? -22.344 -17.675 7.609 1.00 79.81 192 LYS A CA 1
ATOM 1513 C C . LYS A 1 192 ? -23.365 -16.923 8.468 1.00 79.81 192 LYS A C 1
ATOM 1515 O O . LYS A 1 192 ? -23.729 -17.395 9.549 1.00 79.81 192 LYS A O 1
ATOM 1520 N N . HIS A 1 193 ? -23.842 -15.770 8.002 1.00 75.00 193 HIS A N 1
ATOM 1521 C CA . HIS A 1 193 ? -24.849 -14.982 8.712 1.00 75.00 193 HIS A CA 1
ATOM 1522 C C . HIS A 1 193 ? -26.208 -15.701 8.756 1.00 75.00 193 HIS A C 1
ATOM 1524 O O . HIS A 1 193 ? -26.839 -15.774 9.812 1.00 75.00 193 HIS A O 1
ATOM 1530 N N . GLU A 1 194 ? -26.627 -16.318 7.647 1.00 77.62 194 GLU A N 1
ATOM 1531 C CA . GLU A 1 194 ? -27.870 -17.094 7.576 1.00 77.62 194 GLU A CA 1
ATOM 1532 C C . GLU A 1 194 ? -27.833 -18.342 8.476 1.00 77.62 194 GLU A C 1
ATOM 1534 O O . GLU A 1 194 ? -28.800 -18.630 9.186 1.00 77.62 194 GLU A O 1
ATOM 1539 N N . LEU A 1 195 ? -26.702 -19.057 8.515 1.00 80.31 195 LEU A N 1
ATOM 1540 C CA . LEU A 1 195 ? -26.513 -20.213 9.397 1.00 80.31 195 LEU A CA 1
ATOM 1541 C C . LEU A 1 195 ? -26.612 -19.816 10.880 1.00 80.31 195 LEU A C 1
ATOM 1543 O O . LEU A 1 195 ? -27.198 -20.536 11.692 1.00 80.31 195 LEU A O 1
ATOM 1547 N N . THR A 1 196 ? -26.076 -18.644 11.226 1.00 77.44 196 THR A N 1
ATOM 1548 C CA . THR A 1 196 ? -26.110 -18.106 12.592 1.00 77.44 196 THR A CA 1
ATOM 1549 C C . THR A 1 196 ? -27.544 -17.769 13.009 1.00 77.44 196 THR A C 1
ATOM 1551 O O . THR A 1 196 ? -27.993 -18.210 14.067 1.00 77.44 196 THR A O 1
ATOM 1554 N N . LEU A 1 197 ? -28.308 -17.095 12.142 1.00 78.38 197 LEU A N 1
ATOM 1555 C CA . LEU A 1 197 ? -29.723 -16.776 12.377 1.00 78.38 197 LEU A CA 1
ATOM 1556 C C . LEU A 1 197 ? -30.588 -18.035 12.544 1.00 78.38 197 LEU A C 1
ATOM 1558 O O . LEU A 1 197 ? -31.373 -18.118 13.489 1.00 78.38 197 LEU A O 1
ATOM 1562 N N . LYS A 1 198 ? -30.398 -19.050 11.688 1.00 79.06 198 LYS A N 1
ATOM 1563 C CA . LYS A 1 198 ? -31.110 -20.337 11.799 1.00 79.06 198 LYS A CA 1
ATOM 1564 C C . LYS A 1 198 ? -30.797 -21.066 13.104 1.00 79.06 198 LYS A C 1
ATOM 1566 O O . LYS A 1 198 ? -31.675 -21.709 13.671 1.00 79.06 198 LYS A O 1
ATOM 1571 N N . THR A 1 199 ? -29.564 -20.959 13.595 1.00 77.25 199 THR A N 1
ATOM 1572 C CA . THR A 1 199 ? -29.156 -21.593 14.857 1.00 77.25 199 THR A CA 1
ATOM 1573 C C . THR A 1 199 ? -29.791 -20.896 16.062 1.00 77.25 199 THR A C 1
ATOM 1575 O O . THR A 1 199 ? -30.219 -21.564 16.998 1.00 77.25 199 THR A O 1
ATOM 1578 N N . MET A 1 200 ? -29.931 -19.567 16.022 1.00 74.06 200 MET A N 1
ATOM 1579 C CA . MET A 1 200 ? -30.608 -18.805 17.078 1.00 74.06 200 MET A CA 1
ATOM 1580 C C . MET A 1 200 ? -32.122 -19.061 17.108 1.00 74.06 200 MET A C 1
ATOM 1582 O O . MET A 1 200 ? -32.698 -19.130 18.187 1.00 74.06 200 MET A O 1
ATOM 1586 N N . GLN A 1 201 ? -32.759 -19.272 15.952 1.00 70.44 201 GLN A N 1
ATOM 1587 C CA . GLN A 1 201 ? -34.191 -19.595 15.862 1.00 70.44 201 GLN A CA 1
ATOM 1588 C C . GLN A 1 201 ? -34.534 -21.032 16.280 1.00 70.44 201 GLN A C 1
ATOM 1590 O O . GLN A 1 201 ? -35.680 -21.307 16.612 1.00 70.44 201 GLN A O 1
ATOM 1595 N N . LYS A 1 202 ? -33.565 -21.956 16.255 1.00 66.12 202 LYS A N 1
ATOM 1596 C CA . LYS A 1 202 ? -33.771 -23.366 16.629 1.00 66.12 202 LYS A CA 1
ATOM 1597 C C . LYS A 1 202 ? -33.574 -23.635 18.129 1.00 66.12 202 LYS A C 1
ATOM 1599 O O . LYS A 1 202 ? -33.918 -24.715 18.595 1.00 66.12 202 LYS A O 1
ATOM 1604 N N . ASN A 1 203 ? -33.012 -22.665 18.852 1.00 57.28 203 ASN A N 1
ATOM 1605 C CA . ASN A 1 203 ? -32.700 -22.742 20.282 1.00 57.28 203 ASN A CA 1
ATOM 1606 C C . ASN A 1 203 ? -33.613 -21.843 21.150 1.00 57.28 203 ASN A C 1
ATOM 1608 O O . ASN A 1 203 ? -33.301 -21.635 22.323 1.00 57.28 203 ASN A O 1
ATOM 1612 N N . ALA A 1 204 ? -34.693 -21.303 20.576 1.00 51.94 204 ALA A N 1
ATOM 1613 C CA . ALA A 1 204 ? -35.771 -20.584 21.261 1.00 51.94 204 ALA A CA 1
ATOM 1614 C C . ALA A 1 204 ? -37.039 -21.447 21.261 1.00 51.94 204 ALA A C 1
ATOM 1616 O O . ALA A 1 204 ? -37.764 -21.413 22.278 1.00 51.94 204 ALA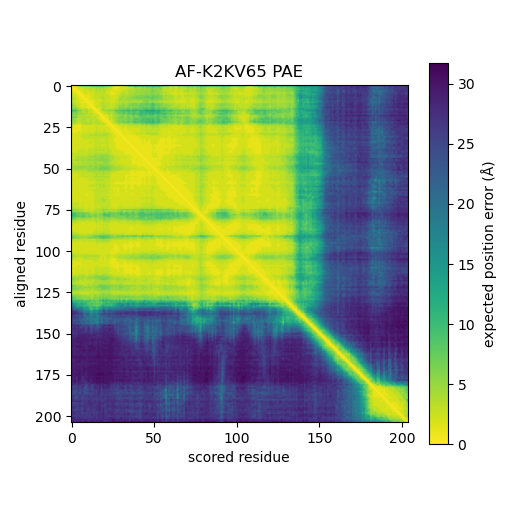 A O 1
#

Sequence (204 aa):
MIIEKASHKELELLADANFKHPENIRASLDHDAIAHILKRHGVNSVNVKNGEIPITYEDIANYRYIVNNADAILRTIDKYDKEAITAFKQINGYAVVVEQAINKKNELALKTMYKNNGSYKNNEVYKEFSSTSLNANAKVLHRLSSYSGATENTTQKPLNSQEDLLKTSENLNETTKDATKLSPLEQANAEKHELTLKTMQKNA

pLDDT: mean 76.98, std 22.5, range [26.14, 97.94]

Radius of gyration: 20.51 Å; Cα contacts (8 Å, |Δi|>4): 293; chains: 1; bounding box: 54×49×42 Å

Secondary structure (DSSP, 8-state):
-EEEEPPHHHHHHTTTS--SSGGG-EEEE-HHHHHHHHHHHBTTSHHHHTTPBPB-HHHHHTHHHHHHT-SEEEEEE-TTS-EEEEEEEEETTEEEEEEEEEETTTEEEEEEEEEEES-TTT-HHHHHHHTT-TTSS-----------SS---------------------------------HHHHHHHHHHHHHHHHHHH--

Solvent-accessible surface area (backbone atoms only — not comparable to full-atom values): 12101 Å² total; per-residue (Å²): 113,53,78,45,74,56,44,72,76,56,51,72,75,42,76,87,59,71,40,78,44,74,91,62,38,28,29,34,46,45,67,66,27,52,52,47,25,40,57,50,24,7,77,85,11,67,38,25,76,72,70,44,55,58,43,49,72,66,54,61,74,40,44,64,58,48,53,74,64,32,79,44,76,43,45,43,42,40,78,80,78,40,46,28,38,41,25,33,26,78,49,98,66,24,14,40,40,40,34,27,38,59,41,52,86,21,34,34,36,48,54,44,51,45,44,43,82,41,55,47,79,72,35,65,69,46,52,57,39,67,59,20,13,81,84,39,97,43,93,48,77,61,65,47,78,71,88,56,93,55,77,82,83,79,84,80,87,87,81,88,86,78,93,80,84,90,82,85,81,84,88,83,93,77,91,76,95,70,91,68,87,67,54,76,67,57,48,53,52,51,51,54,50,51,53,50,53,55,54,56,66,74,74,112